Protein AF-A0A1W1D1M1-F1 (afdb_monomer_lite)

InterPro domains:
  IPR011990 Tetratricopeptide-like helical domain superfamily [G3DSA:1.25.40.10] (135-233)
  IPR011990 Tetratricopeptide-like helical domain superfamily [SSF48452] (150-215)
  IPR019734 Tetratricopeptide repeat [PS50005] (182-215)
  IPR045921 Protein of unknown function DUF6340 [PF19867] (91-195)

Foldseek 3Di:
DPPDPPPPDPPDPPVVPPQDWDKDKDKDWFDWDKDKDKDWDWDWDDDPNDTDIDIWMKIKIKIKIKMKMWIFIAGPVPRFTQDIDMDMDMDIDMFMDRPDNVVSVVPDDDRVRVRVVRVVVVVVVVCVVPPDDDDDDDDDADCFDDPLSVVLVVCVVVVNNVVSLVSLVVCCVVPPDLRSVLSSLQRVLVVCVVVVVLVVSLVSLVSSCVSPVPPVSSVVSNVVSVVSVVRVVNSVVRRVD

Sequence (241 aa):
MLKSGIANEGYISIVQNGGDSTLSGILHIGEVSKNMDKRSYECKKKVDGKKVKTTCYSYTYSKKHLLKVDYSLRSNRDNSTVFGDSITEEFSDSWYSSSSASDARASAKSDNKIINDSLKKIADKIVKAVTPHKETVTRELEEGKSDSVKLGVTYIENGRVEQALAIWDQCIANAESKEDVASAYYNIGVIKESEGKYRDAFAIYSKANVLFPTKELYIKAMTRVEKLNKRVTKVRSWKSK

Secondary structure (DSSP, 8-state):
-----TTTS-----------EEEEEEEEE---EEEEEEEEEEEEEEETTEEEEEEEEEEEEEEEEEEEEEEEEEETTT--EEEEEEEEEEEEEEEEESS-HHHHHHTSPPHHHHHHHHHHHHHHHHHHHHS--------PPP--SSHHHHHHHHHHHTT-HHHHHHHHHHHHHT-S-HHHHHHHHHHHHHHHHHTT-HHHHHHHHHHHHHH-TT-HHHHHHHHHHHHHHHHHHHHHHHTT-

Organism: NCBI:txid652676

Structure (mmCIF, N/CA/C/O backbone):
data_AF-A0A1W1D1M1-F1
#
_entry.id   AF-A0A1W1D1M1-F1
#
loop_
_atom_site.group_PDB
_atom_site.id
_atom_site.type_symbol
_atom_site.label_atom_id
_atom_site.label_alt_id
_atom_site.label_comp_id
_atom_site.label_asym_id
_atom_site.label_entity_id
_atom_site.label_seq_id
_atom_site.pdbx_PDB_ins_code
_atom_site.Cartn_x
_atom_site.Cartn_y
_atom_site.Cartn_z
_atom_site.occupancy
_atom_site.B_iso_or_equiv
_atom_site.auth_seq_id
_atom_site.auth_comp_id
_atom_site.auth_asym_id
_atom_site.auth_atom_id
_atom_site.pdbx_PDB_model_num
ATOM 1 N N . MET A 1 1 ? -5.523 -15.226 17.465 1.00 27.62 1 MET A N 1
ATOM 2 C CA . MET A 1 1 ? -6.292 -15.692 16.283 1.00 27.62 1 MET A CA 1
ATOM 3 C C . MET A 1 1 ? -7.774 -15.548 16.595 1.00 27.62 1 MET A C 1
ATOM 5 O O . MET A 1 1 ? -8.302 -16.367 17.334 1.00 27.62 1 MET A O 1
ATOM 9 N N . LEU A 1 2 ? -8.448 -14.528 16.063 1.00 23.83 2 LEU A N 1
ATOM 10 C CA . LEU A 1 2 ? -9.910 -14.446 16.128 1.00 23.83 2 LEU A CA 1
ATOM 11 C C . LEU A 1 2 ? -10.495 -15.493 15.170 1.00 23.83 2 LEU A C 1
ATOM 13 O O . LEU A 1 2 ? -10.721 -15.231 13.990 1.00 23.83 2 LEU A O 1
ATOM 17 N N . LYS A 1 3 ? -10.671 -16.719 15.670 1.00 32.19 3 LYS A N 1
ATOM 18 C CA . LYS A 1 3 ? -11.532 -17.720 15.039 1.00 32.19 3 LYS A CA 1
ATOM 19 C C . LYS A 1 3 ? -12.972 -17.284 15.295 1.00 32.19 3 LYS A C 1
ATOM 21 O O . LYS A 1 3 ? -13.528 -17.633 16.328 1.00 32.19 3 LYS A O 1
ATOM 26 N N . SER A 1 4 ? -13.570 -16.520 14.384 1.00 30.22 4 SER A N 1
ATOM 27 C CA . SER A 1 4 ? -15.026 -16.389 14.382 1.00 30.22 4 SER A CA 1
ATOM 28 C C . SER A 1 4 ? -15.618 -17.508 13.530 1.00 30.22 4 SER A C 1
ATOM 30 O O . SER A 1 4 ? -15.222 -17.746 12.384 1.00 30.22 4 SER A O 1
ATOM 32 N N . GLY A 1 5 ? -16.526 -18.262 14.144 1.00 29.67 5 GLY A N 1
ATOM 33 C CA . GLY A 1 5 ? -17.344 -19.263 13.483 1.00 29.67 5 GLY A CA 1
ATOM 34 C C . GLY A 1 5 ? -18.293 -18.582 12.505 1.00 29.67 5 GLY A C 1
ATOM 35 O O . GLY A 1 5 ? -19.421 -18.263 12.848 1.00 29.67 5 GLY A O 1
ATOM 36 N N . ILE A 1 6 ? -17.847 -18.391 11.264 1.00 37.09 6 ILE A N 1
ATOM 37 C CA . ILE A 1 6 ? -18.646 -17.760 10.197 1.00 37.09 6 ILE A CA 1
ATOM 38 C C . ILE A 1 6 ? -19.830 -18.651 9.755 1.00 37.09 6 ILE A C 1
ATOM 40 O O . ILE A 1 6 ? -20.676 -18.216 8.984 1.00 37.09 6 ILE A O 1
ATOM 44 N N . ALA A 1 7 ? -19.932 -19.889 10.245 1.00 32.56 7 ALA A N 1
ATOM 45 C CA . ALA A 1 7 ? -21.053 -20.766 9.911 1.00 32.56 7 ALA A CA 1
ATOM 46 C C . ALA A 1 7 ? -22.318 -20.525 10.759 1.00 32.56 7 ALA A C 1
ATOM 48 O O . ALA A 1 7 ? -23.401 -20.845 10.283 1.00 32.56 7 ALA A O 1
ATOM 49 N N . ASN A 1 8 ? -22.213 -19.953 11.970 1.00 34.94 8 ASN A N 1
ATOM 50 C CA . ASN A 1 8 ? -23.336 -19.940 12.925 1.00 34.94 8 ASN A CA 1
ATOM 51 C C . ASN A 1 8 ? -23.895 -18.556 13.275 1.00 34.94 8 ASN A C 1
ATOM 53 O O . ASN A 1 8 ? -24.914 -18.479 13.955 1.00 34.94 8 ASN A O 1
ATOM 57 N N . GLU A 1 9 ? -23.296 -17.468 12.796 1.00 33.09 9 GLU A N 1
ATOM 58 C CA . GLU A 1 9 ? -23.830 -16.125 13.026 1.00 33.09 9 GLU A CA 1
ATOM 59 C C . GLU A 1 9 ? -24.269 -15.518 11.695 1.00 33.09 9 GLU A C 1
ATOM 61 O O . GLU A 1 9 ? -23.452 -15.151 10.850 1.00 33.09 9 GLU A O 1
ATOM 66 N N . GLY A 1 10 ? -25.588 -15.462 11.502 1.00 33.69 10 GLY A N 1
ATOM 67 C CA . GLY A 1 10 ? -26.286 -14.952 10.322 1.00 33.69 10 GLY A CA 1
ATOM 68 C C . GLY A 1 10 ? -26.104 -13.452 10.060 1.00 33.69 10 GLY A C 1
ATOM 69 O O . GLY A 1 10 ? -27.084 -12.723 9.963 1.00 33.69 10 GLY A O 1
ATOM 70 N N . TYR A 1 11 ? -24.860 -12.996 9.895 1.00 30.86 11 TYR A N 1
ATOM 71 C CA . TYR A 1 11 ? -24.497 -11.623 9.511 1.00 30.86 11 TYR A CA 1
ATOM 72 C C . TYR A 1 11 ? -23.906 -11.511 8.106 1.00 30.86 11 TYR A C 1
ATOM 74 O O . TYR A 1 11 ? -23.416 -10.456 7.705 1.00 30.86 11 TYR A O 1
ATOM 82 N N . ILE A 1 12 ? -24.008 -12.574 7.314 1.00 30.02 12 ILE A N 1
ATOM 83 C CA . ILE A 1 12 ? -23.971 -12.446 5.865 1.00 30.02 12 ILE A CA 1
ATOM 84 C C . ILE A 1 12 ? -25.374 -12.817 5.416 1.00 30.02 12 ILE A C 1
ATOM 86 O O . ILE A 1 12 ? -25.717 -13.995 5.333 1.00 30.02 12 ILE A O 1
ATOM 90 N N . SER A 1 13 ? -26.188 -11.816 5.072 1.00 30.62 13 SER A N 1
ATOM 91 C CA . SER A 1 13 ? -27.071 -12.054 3.942 1.00 30.62 13 SER A CA 1
ATOM 92 C C . SER A 1 13 ? -26.118 -12.326 2.786 1.00 30.62 13 SER A C 1
ATOM 94 O O . SER A 1 13 ? -25.569 -11.415 2.165 1.00 30.62 13 SER A O 1
ATOM 96 N N . ILE A 1 14 ? -25.815 -13.607 2.547 1.00 37.56 14 ILE A N 1
ATOM 97 C CA . ILE A 1 14 ? -25.375 -14.001 1.222 1.00 37.56 14 I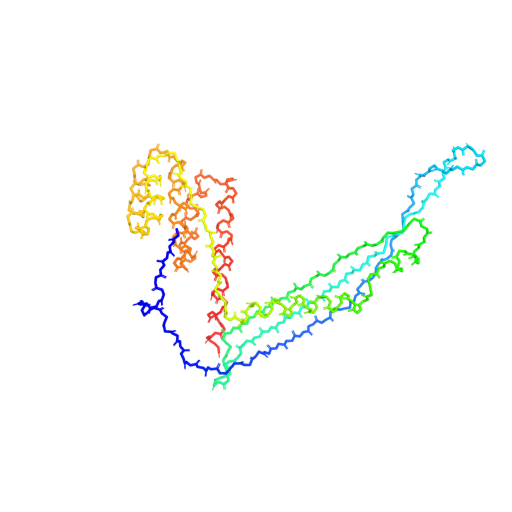LE A CA 1
ATOM 98 C C . ILE A 1 14 ? -26.594 -13.614 0.423 1.00 37.56 14 ILE A C 1
ATOM 100 O O . ILE A 1 14 ? -27.622 -14.288 0.489 1.00 37.56 14 ILE A O 1
ATOM 104 N N . VAL A 1 15 ? -26.543 -12.442 -0.200 1.00 36.06 15 VAL A N 1
ATOM 105 C CA . VAL A 1 15 ? -27.581 -12.048 -1.118 1.00 36.06 15 VAL A CA 1
ATOM 106 C C . VAL A 1 15 ? -27.428 -13.062 -2.242 1.00 36.06 15 VAL A C 1
ATOM 108 O O . VAL A 1 15 ? -26.670 -12.857 -3.180 1.00 36.06 15 VAL A O 1
ATOM 111 N N . GLN A 1 16 ? -28.151 -14.178 -2.138 1.00 36.00 16 GLN A N 1
ATOM 112 C CA . GLN A 1 16 ? -28.406 -15.125 -3.215 1.00 36.00 16 GLN A CA 1
ATOM 113 C C . GLN A 1 16 ? -29.313 -14.478 -4.276 1.00 36.00 16 GLN A C 1
ATOM 115 O O . GLN A 1 16 ? -30.048 -15.148 -4.988 1.00 36.00 16 GLN A O 1
ATOM 120 N N . ASN A 1 17 ? -29.234 -13.158 -4.453 1.00 40.78 17 ASN A N 1
ATOM 121 C CA . ASN A 1 17 ? -29.449 -12.584 -5.759 1.00 40.78 17 ASN A CA 1
ATOM 122 C C . ASN A 1 17 ? -28.179 -12.898 -6.535 1.00 40.78 17 ASN A C 1
ATOM 124 O O . ASN A 1 17 ? -27.282 -12.061 -6.609 1.00 40.78 17 ASN A O 1
ATOM 128 N N . GLY A 1 18 ? -28.104 -14.109 -7.093 1.00 42.38 18 GLY A N 1
ATOM 129 C CA . GLY A 1 18 ? -27.316 -14.346 -8.296 1.00 42.38 18 GLY A CA 1
ATOM 130 C C . GLY A 1 18 ? -27.804 -13.342 -9.336 1.00 42.38 18 GLY A C 1
ATOM 131 O O . GLY A 1 18 ? -28.810 -13.543 -10.014 1.00 42.38 18 GLY A O 1
ATOM 132 N N . GLY A 1 19 ? -27.235 -12.147 -9.288 1.00 54.19 19 GLY A N 1
ATOM 133 C CA . GLY A 1 19 ? -27.453 -11.089 -10.240 1.00 54.19 19 GLY A CA 1
ATOM 134 C C . GLY A 1 19 ? -26.310 -11.224 -11.204 1.00 54.19 19 GLY A C 1
ATOM 135 O O . GLY A 1 19 ? -25.206 -10.769 -10.897 1.00 54.19 19 GLY A O 1
ATOM 136 N N . ASP A 1 20 ? -26.567 -11.884 -12.330 1.00 66.31 20 ASP A N 1
ATOM 137 C CA . ASP A 1 20 ? -25.644 -11.859 -13.451 1.00 66.31 20 ASP A CA 1
ATOM 138 C C . ASP A 1 20 ? -25.244 -10.402 -13.662 1.00 66.31 20 ASP A C 1
ATOM 140 O O . ASP A 1 20 ? -26.090 -9.505 -13.701 1.00 66.31 20 ASP A O 1
ATOM 144 N N . SER A 1 21 ? -23.945 -10.149 -13.660 1.00 70.50 21 SER A N 1
ATOM 145 C CA . SER A 1 21 ? -23.421 -8.807 -13.819 1.00 70.50 21 SER A CA 1
ATOM 146 C C . SER A 1 21 ? -22.376 -8.835 -14.910 1.00 70.50 21 SER A C 1
ATOM 148 O O . SER A 1 21 ? -21.498 -9.698 -14.921 1.00 70.50 21 SER A O 1
ATOM 150 N N . THR A 1 22 ? -22.475 -7.891 -15.833 1.00 78.00 22 THR A N 1
ATOM 151 C CA . THR A 1 22 ? -21.560 -7.803 -16.964 1.00 78.00 22 THR A CA 1
ATOM 152 C C . THR A 1 22 ? -20.421 -6.859 -16.610 1.00 78.00 22 THR A C 1
ATOM 154 O O . THR A 1 22 ? -20.638 -5.706 -16.227 1.00 78.00 22 THR A O 1
ATOM 157 N N . LEU A 1 23 ? -19.188 -7.353 -16.727 1.00 82.56 23 LEU A N 1
ATOM 158 C CA . LEU A 1 23 ? -17.990 -6.528 -16.669 1.00 82.56 23 LEU A CA 1
ATOM 159 C C . LEU A 1 23 ? -17.811 -5.841 -18.026 1.00 82.56 23 LEU A C 1
ATOM 161 O O . LEU A 1 23 ? -17.708 -6.499 -19.058 1.00 82.56 23 LEU A O 1
ATOM 165 N N . SER A 1 24 ? -17.774 -4.516 -18.038 1.00 78.75 24 SER A N 1
ATOM 166 C CA . SER A 1 24 ? -17.577 -3.727 -19.257 1.00 78.75 24 SER A CA 1
ATOM 167 C C . SER A 1 24 ? -16.665 -2.544 -18.981 1.00 78.75 24 SER A C 1
ATOM 169 O O . SER A 1 24 ? -16.701 -1.967 -17.894 1.00 78.75 24 SER A O 1
ATOM 171 N N . GLY A 1 25 ? -15.853 -2.160 -19.960 1.00 84.44 25 GLY A N 1
ATOM 172 C CA . GLY A 1 25 ? -14.901 -1.072 -19.795 1.00 84.44 25 GLY A CA 1
ATOM 173 C C . GLY A 1 25 ? -14.260 -0.634 -21.100 1.00 84.44 25 GLY A C 1
ATOM 174 O O . GLY A 1 25 ? -14.449 -1.259 -22.143 1.00 84.44 25 GLY A O 1
ATOM 175 N N . ILE A 1 26 ? -13.500 0.451 -21.016 1.00 85.12 26 ILE A N 1
ATOM 176 C CA . ILE A 1 26 ? -12.713 1.000 -22.116 1.00 85.12 26 ILE A CA 1
ATOM 177 C C . ILE A 1 26 ? -11.240 0.841 -21.758 1.00 85.12 26 ILE A C 1
ATOM 179 O O . ILE A 1 26 ? -10.806 1.181 -20.655 1.00 85.12 26 ILE A O 1
ATOM 183 N N . LEU A 1 27 ? -10.480 0.304 -22.709 1.00 88.25 27 LEU A N 1
ATOM 184 C CA . LEU A 1 27 ? -9.051 0.074 -22.595 1.00 88.25 27 LEU A CA 1
ATOM 185 C C . LEU A 1 27 ? -8.306 1.054 -23.502 1.00 88.25 27 LEU A C 1
ATOM 187 O O . LEU A 1 27 ? -8.387 0.963 -24.725 1.00 88.25 27 LEU A O 1
ATOM 191 N N . HIS A 1 28 ? -7.555 1.968 -22.900 1.00 90.69 28 HIS A N 1
ATOM 192 C CA . HIS A 1 28 ? -6.677 2.895 -23.599 1.00 90.69 28 HIS A CA 1
ATOM 193 C C . HIS A 1 28 ? -5.247 2.355 -23.571 1.00 90.69 28 HIS A C 1
ATOM 195 O O . HIS A 1 28 ? -4.591 2.347 -22.525 1.00 90.69 28 HIS A O 1
ATOM 201 N N . ILE A 1 29 ? -4.769 1.903 -24.729 1.00 90.75 29 ILE A N 1
ATOM 202 C CA . ILE A 1 29 ? -3.398 1.423 -24.921 1.00 90.75 29 ILE A CA 1
ATOM 203 C C . ILE A 1 29 ? -2.596 2.562 -25.549 1.00 90.75 29 ILE A C 1
ATOM 205 O O . ILE A 1 29 ? -2.863 2.951 -26.684 1.00 90.75 29 ILE A O 1
ATOM 209 N N . GLY A 1 30 ? -1.657 3.132 -24.793 1.00 88.56 30 GLY A N 1
ATOM 210 C CA . GLY A 1 30 ? -0.762 4.164 -25.304 1.00 88.56 30 GLY A CA 1
ATOM 211 C C . GLY A 1 30 ? 0.303 3.592 -26.239 1.00 88.56 30 GLY A C 1
ATOM 212 O O . GLY A 1 30 ? 0.572 2.394 -26.262 1.00 88.56 30 GLY A O 1
ATOM 213 N N . GLU A 1 31 ? 0.965 4.458 -26.999 1.00 93.06 31 GLU A N 1
ATOM 214 C CA . GLU A 1 31 ? 2.126 4.039 -27.780 1.00 93.06 31 GLU A CA 1
ATOM 215 C C . GLU A 1 31 ? 3.346 3.800 -26.880 1.00 93.06 31 GLU A C 1
ATOM 217 O O . GLU A 1 31 ? 3.545 4.454 -25.850 1.00 93.06 31 GLU A O 1
ATOM 222 N N . VAL A 1 32 ? 4.208 2.863 -27.284 1.00 95.25 32 VAL A N 1
ATOM 223 C CA . VAL A 1 32 ? 5.496 2.655 -26.618 1.00 95.25 32 VAL A CA 1
ATOM 224 C C . VAL A 1 32 ? 6.460 3.745 -27.074 1.00 95.25 32 VAL A C 1
ATOM 226 O O . VAL A 1 32 ? 7.095 3.646 -28.127 1.00 95.25 32 VAL A O 1
ATOM 229 N N . SER A 1 33 ? 6.588 4.782 -26.253 1.00 95.88 33 SER A N 1
ATOM 230 C CA . SER A 1 33 ? 7.576 5.839 -26.450 1.00 95.88 33 SER A CA 1
ATOM 231 C C . SER A 1 33 ? 8.991 5.284 -26.284 1.00 95.88 33 SER A C 1
ATOM 233 O O . SER A 1 33 ? 9.263 4.461 -25.405 1.00 95.88 33 SER A O 1
ATOM 235 N N . LYS A 1 34 ? 9.900 5.722 -27.154 1.00 96.62 34 LYS A N 1
ATOM 236 C CA . LYS A 1 34 ? 11.274 5.222 -27.255 1.00 96.62 34 LYS A CA 1
ATOM 237 C C . LYS A 1 34 ? 12.216 6.410 -27.256 1.00 96.62 34 LYS A C 1
ATOM 239 O O . LYS A 1 34 ? 12.024 7.335 -28.037 1.00 96.62 34 LYS A O 1
ATOM 244 N N . ASN A 1 35 ? 13.257 6.359 -26.440 1.00 96.31 35 ASN A N 1
ATOM 245 C CA . ASN A 1 35 ? 14.270 7.403 -26.402 1.00 96.31 35 ASN A CA 1
ATOM 246 C C . ASN A 1 35 ? 15.677 6.796 -26.400 1.00 96.31 35 ASN A C 1
ATOM 248 O O . ASN A 1 35 ? 15.915 5.778 -25.752 1.00 96.31 35 ASN A O 1
ATOM 252 N N . MET A 1 36 ? 16.598 7.415 -27.136 1.00 95.50 36 MET A N 1
ATOM 253 C CA . MET A 1 36 ? 18.001 7.012 -27.229 1.00 95.50 36 MET A CA 1
ATOM 254 C C . MET A 1 36 ? 18.875 8.174 -26.765 1.00 95.50 36 MET A C 1
ATOM 256 O O . MET A 1 36 ? 18.913 9.210 -27.421 1.00 95.50 36 MET A O 1
ATOM 260 N N . ASP A 1 37 ? 19.589 7.973 -25.664 1.00 94.31 37 ASP A N 1
ATOM 261 C CA . ASP A 1 37 ? 20.557 8.918 -25.114 1.00 94.31 37 ASP A CA 1
ATOM 262 C C . ASP A 1 37 ? 21.988 8.413 -25.341 1.00 94.31 37 ASP A C 1
ATOM 264 O O . ASP A 1 37 ? 22.252 7.206 -25.317 1.00 94.31 37 ASP A O 1
ATOM 268 N N . LYS A 1 38 ? 22.923 9.342 -25.546 1.00 94.31 38 LYS A N 1
ATOM 269 C CA . LYS A 1 38 ? 24.348 9.051 -25.735 1.00 94.31 38 LYS A CA 1
ATOM 270 C C . LYS A 1 38 ? 25.164 9.955 -24.826 1.00 94.31 38 LYS A C 1
ATOM 272 O O . LYS A 1 38 ? 25.102 11.175 -24.948 1.00 94.31 38 LYS A O 1
ATOM 277 N N . ARG A 1 39 ? 26.009 9.358 -23.988 1.00 93.12 39 ARG A N 1
ATOM 278 C CA . ARG A 1 39 ? 26.922 10.095 -23.106 1.00 93.12 39 ARG A CA 1
ATOM 279 C C . ARG A 1 39 ? 28.361 9.727 -23.400 1.00 93.12 39 ARG A C 1
ATOM 281 O O . ARG A 1 39 ? 28.681 8.558 -23.590 1.00 93.12 39 ARG A O 1
ATOM 288 N N . SER A 1 40 ? 29.234 10.724 -23.443 1.00 92.69 40 SER A N 1
ATOM 289 C CA . SER A 1 40 ? 30.680 10.520 -23.507 1.00 92.69 40 SER A CA 1
ATOM 290 C C . SER A 1 40 ? 31.291 10.579 -22.112 1.00 92.69 40 SER A C 1
ATOM 292 O O . SER A 1 40 ? 30.870 11.389 -21.289 1.00 92.69 40 SER A O 1
ATOM 294 N N . TYR A 1 41 ? 32.310 9.765 -21.863 1.00 90.62 41 TYR A N 1
ATOM 295 C CA . TYR A 1 41 ? 33.086 9.790 -20.624 1.00 90.62 41 TYR A CA 1
ATOM 296 C C . TYR A 1 41 ? 34.548 9.420 -20.892 1.00 90.62 41 TYR A C 1
ATOM 298 O O . TYR A 1 41 ? 34.861 8.743 -21.873 1.00 90.62 41 TYR A O 1
ATOM 306 N N . GLU A 1 42 ? 35.458 9.860 -20.024 1.00 92.25 42 GLU A N 1
ATOM 307 C CA . GLU A 1 42 ? 36.871 9.492 -20.122 1.00 92.25 42 GLU A CA 1
ATOM 308 C C . GLU A 1 42 ? 37.086 8.070 -19.579 1.00 92.25 42 GLU A C 1
ATOM 310 O O . GLU A 1 42 ? 36.672 7.733 -18.469 1.00 92.25 42 GLU A O 1
ATOM 315 N N . CYS A 1 43 ? 37.745 7.222 -20.362 1.00 88.88 43 CYS A N 1
ATOM 316 C CA . CYS A 1 43 ? 38.085 5.851 -20.001 1.00 88.88 43 CYS A CA 1
ATOM 317 C C . CYS A 1 43 ? 39.553 5.562 -20.332 1.00 88.88 43 CYS A C 1
ATOM 319 O O . CYS A 1 43 ? 40.189 6.284 -21.097 1.00 88.88 43 CYS A O 1
ATOM 321 N N . LYS A 1 44 ? 40.123 4.494 -19.765 1.00 91.00 44 LYS A N 1
ATOM 322 C CA . LYS A 1 44 ? 41.488 4.053 -20.089 1.00 91.00 44 LYS A CA 1
ATOM 323 C C . LYS A 1 44 ? 41.425 2.774 -20.912 1.00 91.00 44 LYS A C 1
ATOM 325 O O . LYS A 1 44 ? 40.947 1.759 -20.409 1.00 91.00 44 LYS A O 1
ATOM 330 N N . LYS A 1 45 ? 41.928 2.805 -22.146 1.00 86.38 45 LYS A N 1
ATOM 331 C CA . LYS A 1 45 ? 42.067 1.619 -23.005 1.00 86.38 45 LYS A CA 1
ATOM 332 C C . LYS A 1 45 ? 43.538 1.218 -23.105 1.00 86.38 45 LYS A C 1
ATOM 334 O O . LYS A 1 45 ? 44.425 2.062 -22.995 1.00 86.38 45 LYS A O 1
ATOM 339 N N . LYS A 1 46 ? 43.806 -0.080 -23.254 1.00 86.12 46 LYS A N 1
ATOM 340 C CA . LYS A 1 46 ? 45.159 -0.576 -23.528 1.00 86.12 46 LYS A CA 1
ATOM 341 C C . LYS A 1 46 ? 45.402 -0.506 -25.032 1.00 86.12 46 LYS A C 1
ATOM 343 O O . LYS A 1 46 ? 44.651 -1.118 -25.783 1.00 86.12 46 LYS A O 1
ATOM 348 N N . VAL A 1 47 ? 46.439 0.215 -25.433 1.00 82.12 47 VAL A N 1
ATOM 349 C CA . VAL A 1 47 ? 46.965 0.245 -26.803 1.00 82.12 47 VAL A CA 1
ATOM 350 C C . VAL A 1 47 ? 48.455 -0.060 -26.673 1.00 82.12 47 VAL A C 1
ATOM 352 O O . VAL A 1 47 ? 49.137 0.596 -25.886 1.00 82.12 47 VAL A O 1
ATOM 355 N N . ASP A 1 48 ? 48.926 -1.127 -27.320 1.00 79.62 48 ASP A N 1
ATOM 356 C CA . ASP A 1 48 ? 50.327 -1.585 -27.285 1.00 79.62 48 ASP A CA 1
ATOM 357 C C . ASP A 1 48 ? 50.924 -1.693 -25.867 1.00 79.62 48 ASP A C 1
ATOM 359 O O . ASP A 1 48 ? 52.007 -1.198 -25.559 1.00 79.62 48 ASP A O 1
ATOM 363 N N . GLY A 1 49 ? 50.165 -2.291 -24.942 1.00 79.88 49 GLY A N 1
ATOM 364 C CA . GLY A 1 49 ? 50.586 -2.502 -23.549 1.00 79.88 49 GLY A CA 1
ATOM 365 C C . GLY A 1 49 ? 50.534 -1.260 -22.645 1.00 79.88 49 GLY A C 1
ATOM 366 O O . GLY A 1 49 ? 50.587 -1.403 -21.421 1.00 79.88 49 GLY A O 1
ATOM 367 N N . LYS A 1 50 ? 50.340 -0.055 -23.198 1.00 83.69 50 LYS A N 1
ATOM 368 C CA . LYS A 1 50 ? 50.222 1.203 -22.441 1.00 83.69 50 LYS A CA 1
ATOM 369 C C . LYS A 1 50 ? 48.754 1.590 -22.234 1.00 83.69 50 LYS A C 1
ATOM 371 O O . LYS A 1 50 ? 47.907 1.411 -23.107 1.00 83.69 50 LYS A O 1
ATOM 376 N N . LYS A 1 51 ? 48.426 2.114 -21.045 1.00 85.75 51 LYS A N 1
ATOM 377 C CA . LYS A 1 51 ? 47.080 2.628 -20.730 1.00 85.75 51 LYS A CA 1
ATOM 378 C C . LYS A 1 51 ? 46.946 4.053 -21.266 1.00 85.75 51 LYS A C 1
ATOM 380 O O . LYS A 1 51 ? 47.539 4.970 -20.705 1.00 85.75 51 LYS A O 1
ATOM 385 N N . VAL A 1 52 ? 46.135 4.232 -22.299 1.00 90.50 52 VAL A N 1
ATOM 386 C CA . VAL A 1 52 ? 45.859 5.529 -22.926 1.00 90.50 52 VAL A CA 1
ATOM 387 C C . VAL A 1 52 ? 44.478 6.014 -22.487 1.00 90.50 52 VAL A C 1
ATOM 389 O O . VAL A 1 52 ? 43.525 5.231 -22.447 1.00 90.50 52 VAL A O 1
ATOM 392 N N . LYS A 1 53 ? 44.370 7.295 -22.112 1.00 91.12 53 LYS A N 1
ATOM 393 C CA . LYS A 1 53 ? 43.077 7.947 -21.863 1.00 91.12 53 LYS A CA 1
ATOM 394 C C . LYS A 1 53 ? 42.363 8.157 -23.197 1.00 91.12 53 LYS A C 1
ATOM 396 O O . LYS A 1 53 ? 42.950 8.659 -24.149 1.00 91.12 53 LYS A O 1
ATOM 401 N N . THR A 1 54 ? 41.105 7.761 -23.275 1.00 90.25 54 THR A N 1
ATOM 402 C CA . THR A 1 54 ? 40.303 7.792 -24.497 1.00 90.25 54 THR A CA 1
ATOM 403 C C . THR A 1 54 ? 38.868 8.156 -24.149 1.00 90.25 54 THR A C 1
ATOM 405 O O . THR A 1 54 ? 38.384 7.839 -23.064 1.00 90.25 54 THR A O 1
ATOM 408 N N . THR A 1 55 ? 38.164 8.792 -25.079 1.00 91.12 55 THR A N 1
ATOM 409 C CA . THR A 1 55 ? 36.726 9.026 -24.952 1.00 91.12 55 THR A CA 1
ATOM 410 C C . THR A 1 55 ? 35.966 7.735 -25.238 1.00 91.12 55 THR A C 1
ATOM 412 O O . THR A 1 55 ? 36.018 7.192 -26.343 1.00 91.12 55 THR A O 1
ATOM 415 N N . CYS A 1 56 ? 35.256 7.235 -24.235 1.00 90.94 56 CYS A N 1
ATOM 416 C CA . CYS A 1 56 ? 34.272 6.174 -24.379 1.00 90.94 56 CYS A CA 1
ATOM 417 C C . CYS A 1 56 ? 32.867 6.769 -24.497 1.00 90.94 56 CYS A C 1
ATOM 419 O O . CYS A 1 56 ? 32.619 7.907 -24.095 1.00 90.94 56 CYS A O 1
ATOM 421 N N . TYR A 1 57 ? 31.942 5.972 -25.025 1.00 91.50 57 TYR A N 1
ATOM 422 C CA . TYR A 1 57 ? 30.532 6.323 -25.109 1.00 91.50 57 TYR A CA 1
ATOM 423 C C . TYR A 1 57 ? 29.691 5.293 -24.364 1.00 91.50 57 TYR A C 1
ATOM 425 O O . TYR A 1 57 ? 30.015 4.107 -24.364 1.00 91.50 57 TYR A O 1
ATOM 433 N N . SER A 1 58 ? 28.605 5.747 -23.752 1.00 92.88 58 SER A N 1
ATOM 434 C CA . SER A 1 58 ? 27.514 4.899 -23.293 1.00 92.88 58 SER A CA 1
ATOM 435 C C . SER A 1 58 ? 26.236 5.296 -24.019 1.00 92.88 58 SER A C 1
ATOM 437 O O . SER A 1 58 ? 25.923 6.477 -24.184 1.00 92.88 58 SER A O 1
ATOM 439 N N . TYR A 1 59 ? 25.516 4.286 -24.480 1.00 95.50 59 TYR A N 1
ATOM 440 C CA . TYR A 1 59 ? 24.250 4.414 -25.177 1.00 95.50 59 TYR A CA 1
ATOM 441 C C . TYR A 1 59 ? 23.164 3.876 -24.260 1.00 95.50 59 TYR A C 1
ATOM 443 O O . TYR A 1 59 ? 23.235 2.721 -23.837 1.00 95.50 59 TYR A O 1
ATOM 451 N N . THR A 1 60 ? 22.185 4.716 -23.945 1.00 95.81 60 THR A N 1
ATOM 452 C CA . THR A 1 60 ? 21.034 4.342 -23.123 1.00 95.81 60 THR A CA 1
ATOM 453 C C . THR A 1 60 ? 19.797 4.372 -23.992 1.00 95.81 60 THR A C 1
ATOM 455 O O . THR A 1 60 ? 19.387 5.425 -24.475 1.00 95.81 60 THR A O 1
ATOM 458 N N . TYR A 1 61 ? 19.177 3.218 -24.172 1.00 96.88 61 TYR A N 1
ATOM 459 C CA . TYR A 1 61 ? 17.881 3.121 -24.810 1.00 96.88 61 TYR A CA 1
ATOM 460 C C . TYR A 1 61 ? 16.814 2.961 -23.740 1.00 96.88 61 TYR A C 1
ATOM 462 O O . TYR A 1 61 ? 16.926 2.090 -22.889 1.00 96.88 61 TYR A O 1
ATOM 470 N N . SER A 1 62 ? 15.778 3.786 -23.770 1.00 96.31 62 SER A N 1
ATOM 471 C CA . SER A 1 62 ? 14.693 3.748 -22.793 1.00 96.31 62 SER A CA 1
ATOM 472 C C . SER A 1 62 ? 13.356 3.621 -23.499 1.00 96.31 62 SER A C 1
ATOM 474 O O . SER A 1 62 ? 13.159 4.160 -24.593 1.00 96.31 62 SER A O 1
ATOM 476 N N . LYS A 1 63 ? 12.439 2.889 -22.871 1.00 97.75 63 LYS A N 1
ATOM 477 C CA . LYS A 1 63 ? 11.057 2.779 -23.328 1.00 97.75 63 LYS A CA 1
ATOM 478 C C . LYS A 1 63 ? 10.115 3.123 -22.197 1.00 97.75 63 LYS A C 1
ATOM 480 O O . LYS A 1 63 ? 10.325 2.665 -21.073 1.00 97.75 63 LYS A O 1
ATOM 485 N N . LYS A 1 64 ? 9.065 3.877 -22.516 1.00 96.88 64 LYS A N 1
ATOM 486 C CA . LYS A 1 64 ? 7.942 4.112 -21.608 1.00 96.88 64 LYS A CA 1
ATOM 487 C C . LYS A 1 64 ? 6.631 3.799 -22.299 1.00 96.88 64 LYS A C 1
ATOM 489 O O . LYS A 1 64 ? 6.470 4.098 -23.480 1.00 96.88 64 LYS A O 1
ATOM 494 N N . HIS A 1 65 ? 5.707 3.217 -21.556 1.00 95.75 65 HIS A N 1
ATOM 495 C CA . HIS A 1 65 ? 4.382 2.869 -22.040 1.00 95.75 65 HIS A CA 1
ATOM 496 C C . HIS A 1 65 ? 3.363 3.082 -20.924 1.00 95.75 65 HIS A C 1
ATOM 498 O O . HIS A 1 65 ? 3.636 2.770 -19.764 1.00 95.75 65 HIS A O 1
ATOM 504 N N . LEU A 1 66 ? 2.203 3.615 -21.294 1.00 94.44 66 LEU A N 1
ATOM 505 C CA . LEU A 1 66 ? 1.100 3.909 -20.394 1.00 94.44 66 LEU A CA 1
ATOM 506 C C . LEU A 1 66 ? -0.130 3.156 -20.882 1.00 94.44 66 LEU A C 1
ATOM 508 O O . LEU A 1 66 ? -0.513 3.271 -22.047 1.00 94.44 66 LEU A O 1
ATOM 512 N N . LEU A 1 67 ? -0.763 2.426 -19.976 1.00 92.56 67 LEU A N 1
ATOM 513 C CA . LEU A 1 67 ? -2.031 1.771 -20.231 1.00 92.56 67 LEU A CA 1
ATOM 514 C C . LEU A 1 67 ? -3.031 2.222 -19.172 1.00 92.56 67 LEU A C 1
ATOM 516 O O . LEU A 1 67 ? -2.743 2.155 -17.978 1.00 92.56 67 LEU A O 1
ATOM 520 N N . LYS A 1 68 ? -4.217 2.646 -19.605 1.00 93.06 68 LYS A N 1
ATOM 521 C CA . LYS A 1 68 ? -5.318 2.999 -18.709 1.00 93.06 68 LYS A CA 1
ATOM 522 C C . LYS A 1 68 ? -6.545 2.161 -19.030 1.00 93.06 68 LYS A C 1
ATOM 524 O O . LYS A 1 68 ? -6.921 2.034 -20.191 1.00 93.06 68 LYS A O 1
ATOM 529 N N . VAL A 1 69 ? -7.187 1.617 -18.006 1.00 90.12 69 VAL A N 1
ATOM 530 C CA . VAL A 1 69 ? -8.479 0.944 -18.132 1.00 90.12 69 VAL A CA 1
ATOM 531 C C . VAL A 1 69 ? -9.484 1.591 -17.196 1.00 90.12 69 VAL A C 1
ATOM 533 O O . VAL A 1 69 ? -9.204 1.798 -16.017 1.00 90.12 69 VAL A O 1
ATOM 536 N N . ASP A 1 70 ? -10.663 1.883 -17.723 1.00 85.06 70 ASP A N 1
ATOM 537 C CA . ASP A 1 70 ? -11.830 2.295 -16.953 1.00 85.06 70 ASP A CA 1
ATOM 538 C C . ASP A 1 70 ? -12.876 1.187 -17.100 1.00 85.06 70 ASP A C 1
ATOM 540 O O . ASP A 1 70 ? -13.291 0.883 -18.219 1.00 85.06 70 ASP A O 1
ATOM 544 N N . TYR A 1 71 ? -13.280 0.543 -16.003 1.00 85.56 71 TYR A N 1
ATOM 545 C CA . TYR A 1 71 ? -14.199 -0.598 -16.046 1.00 85.56 71 TYR A CA 1
ATOM 546 C C . TYR A 1 71 ? -15.283 -0.512 -14.975 1.00 85.56 71 TYR A C 1
ATOM 548 O O . TYR A 1 71 ? -15.122 0.116 -13.928 1.00 85.56 71 TYR A O 1
ATOM 556 N N . SER A 1 72 ? -16.406 -1.167 -15.248 1.00 81.12 72 SER A N 1
ATOM 557 C CA . SER A 1 72 ? -17.567 -1.226 -14.371 1.00 81.12 72 SER A CA 1
ATOM 558 C C . SER A 1 72 ? -18.230 -2.595 -14.423 1.00 81.12 72 SER A C 1
ATOM 560 O O . SER A 1 72 ? -18.253 -3.246 -15.466 1.00 81.12 72 SER A O 1
ATOM 562 N N . LEU A 1 73 ? -18.771 -3.012 -13.285 1.00 81.38 73 LEU A N 1
ATOM 563 C CA . LEU A 1 73 ? -19.649 -4.156 -13.141 1.00 81.38 73 LEU A CA 1
ATOM 564 C C . LEU A 1 73 ? -21.085 -3.632 -13.114 1.00 81.38 73 LEU A C 1
ATOM 566 O O . LEU A 1 73 ? -21.461 -2.905 -12.188 1.00 81.38 73 LEU A O 1
ATOM 570 N N . ARG A 1 74 ? -21.868 -3.976 -14.134 1.00 78.81 74 ARG A N 1
ATOM 571 C CA . ARG A 1 74 ? -23.272 -3.570 -14.241 1.00 78.81 74 ARG A CA 1
ATOM 572 C C . ARG A 1 74 ? -24.181 -4.745 -13.956 1.00 78.81 74 ARG A C 1
ATOM 574 O O . ARG A 1 74 ? -23.959 -5.826 -14.491 1.00 78.81 74 ARG A O 1
ATOM 581 N N . SER A 1 75 ? -25.189 -4.525 -13.125 1.00 79.69 75 SER A N 1
ATOM 582 C CA . SER A 1 75 ? -26.220 -5.520 -12.848 1.00 79.69 75 SER A CA 1
ATOM 583 C C . SER A 1 75 ? -27.041 -5.761 -14.114 1.00 79.69 75 SER A C 1
ATOM 585 O O . SER A 1 75 ? -27.541 -4.816 -14.717 1.00 79.69 75 SER A O 1
ATOM 587 N N . ASN A 1 76 ? -27.225 -7.016 -14.521 1.00 79.31 76 ASN A N 1
ATOM 588 C CA . ASN A 1 76 ? -28.027 -7.328 -15.709 1.00 79.31 76 ASN A CA 1
ATOM 589 C C . ASN A 1 76 ? -29.536 -7.157 -15.466 1.00 79.31 76 ASN A C 1
ATOM 591 O O . ASN A 1 76 ? -30.314 -7.227 -16.412 1.00 79.31 76 ASN A O 1
ATOM 595 N N . ARG A 1 77 ? -29.965 -6.945 -14.213 1.00 79.69 77 ARG A N 1
ATOM 596 C CA . ARG A 1 77 ? -31.387 -6.794 -13.858 1.00 79.69 77 ARG A CA 1
ATOM 597 C C . ARG A 1 77 ? -31.916 -5.393 -14.156 1.00 79.69 77 ARG A C 1
ATOM 599 O O . ARG A 1 77 ? -33.035 -5.245 -14.625 1.00 79.69 77 ARG A O 1
ATOM 606 N N . ASP A 1 78 ? -31.116 -4.381 -13.850 1.00 81.25 78 ASP A N 1
ATOM 607 C CA . ASP A 1 78 ? -31.495 -2.963 -13.864 1.00 81.25 78 ASP A CA 1
ATOM 608 C C . ASP A 1 78 ? -30.443 -2.075 -14.551 1.00 81.25 78 ASP A C 1
ATOM 610 O O . ASP A 1 78 ? -30.605 -0.859 -14.611 1.00 81.25 78 ASP A O 1
ATOM 614 N N . ASN A 1 79 ? -29.363 -2.668 -15.077 1.00 76.38 79 ASN A N 1
ATOM 615 C CA . ASN A 1 79 ? -28.224 -1.985 -15.698 1.00 76.38 79 ASN A CA 1
ATOM 616 C C . ASN A 1 79 ? -27.516 -0.977 -14.767 1.00 76.38 79 ASN A C 1
ATOM 618 O O . ASN A 1 79 ? -26.717 -0.157 -15.231 1.00 76.38 79 ASN A O 1
ATOM 622 N N . SER A 1 80 ? -27.778 -1.042 -13.456 1.00 75.50 80 SER A N 1
ATOM 623 C CA . SER A 1 80 ? -27.155 -0.159 -12.472 1.00 75.50 80 SER A CA 1
ATOM 624 C C . SER A 1 80 ? -25.695 -0.550 -12.254 1.00 75.50 80 SER A C 1
ATOM 626 O O . SER A 1 80 ? -25.310 -1.722 -12.357 1.00 75.50 80 SER A O 1
ATOM 628 N N . THR A 1 81 ? -24.838 0.437 -11.977 1.00 73.25 81 THR A N 1
ATOM 629 C CA . THR A 1 81 ? -23.426 0.140 -11.723 1.00 73.25 81 THR A CA 1
ATOM 630 C C . THR A 1 81 ? -23.232 -0.308 -10.280 1.00 73.25 81 THR A C 1
ATOM 632 O O . THR A 1 81 ? -23.367 0.462 -9.332 1.00 73.25 81 THR A O 1
ATOM 635 N N . VAL A 1 82 ? -22.848 -1.570 -10.117 1.00 73.62 82 VAL A N 1
ATOM 636 C CA . VAL A 1 82 ? -22.578 -2.184 -8.812 1.00 73.62 82 VAL A CA 1
ATOM 637 C C . VAL A 1 82 ? -21.189 -1.797 -8.312 1.00 73.62 82 VAL A C 1
ATOM 639 O O . VAL A 1 82 ? -20.987 -1.564 -7.118 1.00 73.62 82 VAL A O 1
ATOM 642 N N . PHE A 1 83 ? -20.230 -1.734 -9.234 1.00 74.62 83 PHE A N 1
ATOM 643 C CA . PHE A 1 83 ? -18.831 -1.433 -8.965 1.00 74.62 83 PHE A CA 1
ATOM 644 C C . PHE A 1 83 ? -18.205 -0.765 -10.186 1.00 74.62 83 PHE A C 1
ATOM 646 O O . PHE A 1 83 ? -18.543 -1.100 -11.316 1.00 74.62 83 PHE A O 1
ATOM 653 N N . GLY A 1 84 ? -17.266 0.149 -9.976 1.00 77.94 84 GLY A N 1
ATOM 654 C CA . GLY A 1 84 ? -16.486 0.726 -11.060 1.00 77.94 84 GLY A CA 1
ATOM 655 C C . GLY A 1 84 ? -15.142 1.221 -10.562 1.00 77.94 84 GLY A C 1
ATOM 656 O O . GLY A 1 84 ? -15.050 1.826 -9.487 1.00 77.94 84 GLY A O 1
ATOM 657 N N . ASP A 1 85 ? -14.097 0.973 -11.343 1.0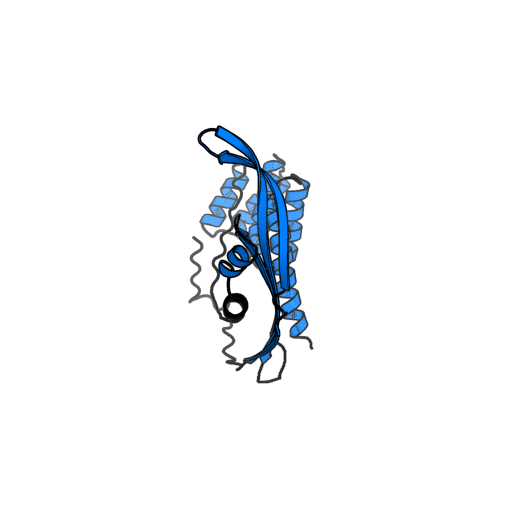0 81.12 85 ASP A N 1
ATOM 658 C CA . ASP A 1 85 ? -12.757 1.435 -11.024 1.00 81.12 85 ASP A CA 1
ATOM 659 C C . ASP A 1 85 ? -11.951 1.836 -12.261 1.00 81.12 85 ASP A C 1
ATOM 661 O O . ASP A 1 85 ? -12.345 1.592 -13.400 1.00 81.12 85 ASP A O 1
ATOM 665 N N . SER A 1 86 ? -10.829 2.506 -12.011 1.00 85.44 86 SER A N 1
ATOM 666 C CA . SER A 1 86 ? -9.887 2.941 -13.035 1.00 85.44 86 SER A CA 1
ATOM 667 C C . SER A 1 86 ? -8.491 2.504 -12.619 1.00 85.44 86 SER A C 1
ATOM 669 O O . SER A 1 86 ? -8.067 2.782 -11.494 1.00 85.44 86 SER A O 1
ATOM 671 N N . ILE A 1 87 ? -7.791 1.794 -13.500 1.00 88.00 87 ILE A N 1
ATOM 672 C CA . ILE A 1 87 ? -6.431 1.312 -13.260 1.00 88.00 87 ILE A CA 1
ATOM 673 C C . ILE A 1 87 ? -5.524 1.922 -14.319 1.00 88.00 87 ILE A C 1
ATOM 675 O O . ILE A 1 87 ? -5.805 1.848 -15.514 1.00 88.00 87 ILE A O 1
ATOM 679 N N . THR A 1 88 ? -4.406 2.473 -13.862 1.00 91.69 88 THR A N 1
ATOM 680 C CA . THR A 1 88 ? -3.325 2.952 -14.718 1.00 91.69 88 THR A CA 1
ATOM 681 C C . THR A 1 88 ? -2.091 2.097 -14.462 1.00 91.69 88 THR A C 1
ATOM 683 O O . THR A 1 88 ? -1.637 2.005 -13.322 1.00 91.69 88 THR A O 1
ATOM 686 N N . GLU A 1 89 ? -1.550 1.484 -15.514 1.00 94.06 89 GLU A N 1
ATOM 687 C CA . GLU A 1 89 ? -0.258 0.803 -15.493 1.00 94.06 89 GLU A CA 1
ATOM 688 C C . GLU A 1 89 ? 0.774 1.578 -16.295 1.00 94.06 89 GLU A C 1
ATOM 690 O O . GLU A 1 89 ? 0.581 1.882 -17.473 1.00 94.06 89 GLU A O 1
ATOM 695 N N . GLU A 1 90 ? 1.918 1.804 -15.662 1.00 95.25 90 GLU A N 1
ATOM 696 C CA . GLU A 1 90 ? 3.070 2.436 -16.280 1.00 95.25 90 GLU A CA 1
ATOM 697 C C . GLU A 1 90 ? 4.212 1.433 -16.396 1.00 95.25 90 GLU A C 1
ATOM 699 O O . GLU A 1 90 ? 4.571 0.729 -15.448 1.00 95.25 90 GLU A O 1
ATOM 704 N N . PHE A 1 91 ? 4.801 1.378 -17.583 1.00 95.38 91 PHE A N 1
ATOM 705 C CA . PHE A 1 91 ? 6.062 0.707 -17.832 1.00 95.38 91 PHE A CA 1
ATOM 706 C C . PHE A 1 91 ? 7.126 1.758 -18.129 1.00 95.38 91 PHE A C 1
ATOM 708 O O . PHE A 1 91 ? 6.917 2.642 -18.958 1.00 95.38 91 PHE A O 1
ATOM 715 N N . SER A 1 92 ? 8.284 1.625 -17.489 1.00 96.50 92 SER A N 1
ATOM 716 C CA . SER A 1 92 ? 9.480 2.405 -17.785 1.00 96.50 92 SER A CA 1
ATOM 717 C C . SER A 1 92 ? 10.698 1.534 -17.518 1.00 96.50 92 SER A C 1
ATOM 719 O O . SER A 1 92 ? 10.849 1.017 -16.414 1.00 96.50 92 SER A O 1
ATOM 721 N N . ASP A 1 93 ? 11.557 1.369 -18.517 1.00 97.31 93 ASP A N 1
ATOM 722 C CA . ASP A 1 93 ? 12.774 0.557 -18.409 1.00 97.31 93 ASP A CA 1
ATOM 723 C C . ASP A 1 93 ? 13.874 1.140 -19.310 1.00 97.31 93 ASP A C 1
ATOM 725 O O . ASP A 1 93 ? 13.601 1.956 -20.203 1.00 97.31 93 ASP A O 1
ATOM 729 N N . SER A 1 94 ? 15.130 0.782 -19.043 1.00 95.94 94 SER A N 1
ATOM 730 C CA . SER A 1 94 ? 16.298 1.290 -19.769 1.00 95.94 94 SER A CA 1
ATOM 731 C C . SER A 1 94 ? 17.373 0.223 -19.953 1.00 95.94 94 SER A C 1
ATOM 733 O O . SER A 1 94 ? 17.688 -0.538 -19.045 1.00 95.94 94 SER A O 1
ATOM 735 N N . TRP A 1 95 ? 17.968 0.206 -21.142 1.00 96.19 95 TRP A N 1
ATOM 736 C CA . TRP A 1 95 ? 18.993 -0.737 -21.574 1.00 96.19 95 TRP A CA 1
ATOM 737 C C . TRP A 1 95 ? 20.246 0.011 -22.001 1.00 96.19 95 TRP A C 1
ATOM 739 O O . TRP A 1 95 ? 20.167 1.080 -22.609 1.00 96.19 95 TRP A O 1
ATOM 749 N N . TYR A 1 96 ? 21.405 -0.568 -21.700 1.00 93.31 96 TYR A N 1
ATOM 750 C CA . TYR A 1 96 ? 22.693 0.102 -21.827 1.00 93.31 96 TYR A CA 1
ATOM 751 C C . TYR A 1 96 ? 23.643 -0.684 -22.724 1.00 93.31 96 TYR A C 1
ATOM 753 O O . TYR A 1 96 ? 23.698 -1.910 -22.659 1.00 93.31 96 TYR A O 1
ATOM 761 N N . SER A 1 97 ? 24.436 0.029 -23.520 1.00 94.44 97 SER A N 1
ATOM 762 C CA . SER A 1 97 ? 25.582 -0.537 -24.233 1.00 94.44 97 SER A CA 1
ATOM 763 C C . SER A 1 97 ? 26.731 0.462 -24.287 1.00 94.44 97 SER A C 1
ATOM 765 O O . SER A 1 97 ? 26.519 1.663 -24.445 1.00 94.44 97 SER A O 1
ATOM 767 N N . SER A 1 98 ? 27.961 -0.032 -24.168 1.00 90.25 98 SER A N 1
ATOM 768 C CA . SER A 1 98 ? 29.187 0.742 -24.398 1.00 90.25 98 SER A CA 1
ATOM 769 C C . SER A 1 98 ? 29.678 0.669 -25.850 1.00 90.25 98 SER A C 1
ATOM 771 O O . SER A 1 98 ? 30.588 1.407 -26.229 1.00 90.25 98 SER A O 1
ATOM 773 N N . SER A 1 99 ? 29.074 -0.202 -26.665 1.00 89.88 99 SER A N 1
ATOM 774 C CA . SER A 1 99 ? 29.480 -0.463 -28.049 1.00 89.88 99 SER A CA 1
ATOM 775 C C . SER A 1 99 ? 28.704 0.408 -29.035 1.00 89.88 99 SER A C 1
ATOM 777 O O . SER A 1 99 ? 29.304 1.187 -29.777 1.00 89.88 99 SER A O 1
ATOM 779 N N . SER A 1 100 ? 27.369 0.329 -29.028 1.00 92.38 100 SER A N 1
ATOM 780 C CA . SER A 1 100 ? 26.535 1.082 -29.966 1.00 92.38 100 SER A CA 1
ATOM 781 C C . SER A 1 100 ? 25.094 1.286 -29.488 1.00 92.38 100 SER A C 1
ATOM 783 O O . SER A 1 100 ? 24.572 0.566 -28.634 1.00 92.38 100 SER A O 1
ATOM 785 N N . ALA A 1 101 ? 24.417 2.250 -30.117 1.00 92.12 101 ALA A N 1
ATOM 786 C CA . ALA A 1 101 ? 22.980 2.462 -29.972 1.00 92.12 101 ALA A CA 1
ATOM 787 C C . ALA A 1 101 ? 22.158 1.242 -30.434 1.00 92.12 101 ALA A C 1
ATOM 789 O O . ALA A 1 101 ? 21.103 0.958 -29.870 1.00 92.12 101 ALA A O 1
ATOM 790 N N . SER A 1 102 ? 22.627 0.514 -31.450 1.00 93.19 102 SER A N 1
ATOM 791 C CA . SER A 1 102 ? 21.945 -0.679 -31.963 1.00 93.19 102 SER A CA 1
ATOM 792 C C . SER A 1 102 ? 21.993 -1.833 -30.966 1.00 93.19 102 SER A C 1
ATOM 794 O O . SER A 1 102 ? 20.966 -2.466 -30.749 1.00 93.19 102 SER A O 1
ATOM 796 N N . ASP A 1 103 ? 23.120 -2.037 -30.280 1.00 93.38 103 ASP A N 1
ATOM 797 C CA . ASP A 1 103 ? 23.250 -3.089 -29.261 1.00 93.38 103 ASP A CA 1
ATOM 798 C C . ASP A 1 103 ? 22.351 -2.811 -28.046 1.00 93.38 103 ASP A C 1
ATOM 800 O O . ASP A 1 103 ? 21.693 -3.714 -27.522 1.00 93.38 103 ASP A O 1
ATOM 804 N N . ALA A 1 104 ? 22.259 -1.539 -27.632 1.00 92.56 104 ALA A N 1
ATOM 805 C CA . ALA A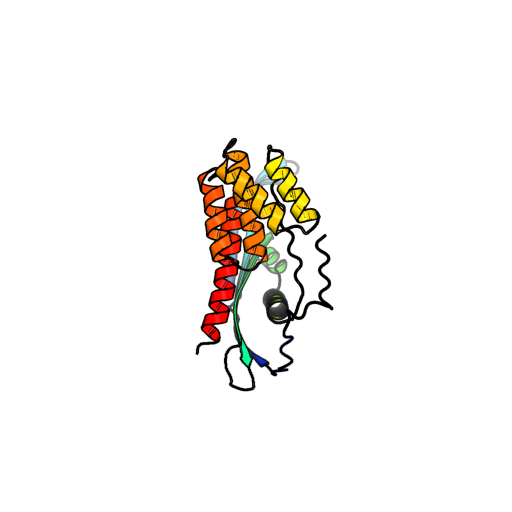 1 104 ? 21.340 -1.120 -26.572 1.00 92.56 104 ALA A CA 1
ATOM 806 C C . ALA A 1 104 ? 19.868 -1.358 -26.964 1.00 92.56 104 ALA A C 1
ATOM 808 O O . ALA A 1 104 ? 19.071 -1.794 -26.135 1.00 92.56 104 ALA A O 1
ATOM 809 N N . ARG A 1 105 ? 19.503 -1.123 -28.235 1.00 93.56 105 ARG A N 1
ATOM 810 C CA . ARG A 1 105 ? 18.159 -1.432 -28.760 1.00 93.56 105 ARG A CA 1
ATOM 811 C C . ARG A 1 105 ? 17.897 -2.930 -28.853 1.00 93.56 105 ARG A C 1
ATOM 813 O O . ARG A 1 105 ? 16.802 -3.355 -28.503 1.00 93.56 105 ARG A O 1
ATOM 820 N N . ALA A 1 106 ? 18.871 -3.712 -29.312 1.00 93.25 106 ALA A N 1
ATOM 821 C CA . ALA A 1 106 ? 18.745 -5.160 -29.471 1.00 93.25 106 ALA A CA 1
ATOM 822 C C . ALA A 1 106 ? 18.546 -5.872 -28.125 1.00 93.25 106 ALA A C 1
ATOM 824 O O . ALA A 1 106 ? 17.831 -6.866 -28.047 1.00 93.25 106 ALA A O 1
ATOM 825 N N . SER A 1 107 ? 19.121 -5.318 -27.056 1.00 92.31 107 SER A N 1
ATOM 826 C CA . SER A 1 107 ? 18.938 -5.812 -25.686 1.00 92.31 107 SER A CA 1
ATOM 827 C C . SER A 1 107 ? 17.555 -5.490 -25.100 1.00 92.31 107 SER A C 1
ATOM 829 O O . SER A 1 107 ? 17.185 -6.028 -24.054 1.00 92.31 107 SER A O 1
ATOM 831 N N . ALA A 1 108 ? 16.788 -4.597 -25.733 1.00 94.56 108 ALA A N 1
ATOM 832 C CA . ALA A 1 108 ? 15.521 -4.131 -25.197 1.00 94.56 108 ALA A CA 1
ATOM 833 C C . ALA A 1 108 ? 14.361 -5.086 -25.462 1.00 94.56 108 ALA A C 1
ATOM 835 O O . ALA A 1 108 ? 14.254 -5.711 -26.516 1.00 94.56 108 ALA A O 1
ATOM 836 N N . LYS A 1 109 ? 13.416 -5.129 -24.516 1.00 95.25 109 LYS A N 1
ATOM 837 C CA . LYS A 1 109 ? 12.162 -5.875 -24.687 1.00 95.25 109 LYS A CA 1
ATOM 838 C C . LYS A 1 109 ? 11.408 -5.350 -25.913 1.00 95.25 109 LYS A C 1
ATOM 840 O O . LYS A 1 109 ? 11.356 -4.137 -26.149 1.00 95.25 109 LYS A O 1
ATOM 845 N N . SER A 1 110 ? 10.801 -6.254 -26.681 1.00 95.44 110 SER A N 1
ATOM 846 C CA . SER A 1 110 ? 9.937 -5.873 -27.801 1.00 95.44 110 SER A CA 1
ATOM 847 C C . SER A 1 110 ? 8.701 -5.119 -27.306 1.00 95.44 110 SER A C 1
ATOM 849 O O . SER A 1 110 ? 8.250 -5.320 -26.177 1.00 95.44 110 SER A O 1
ATOM 851 N N . ASP A 1 111 ? 8.144 -4.253 -28.153 1.00 94.75 111 ASP A N 1
ATOM 852 C CA . ASP A 1 111 ? 6.963 -3.455 -27.798 1.00 94.75 111 ASP A CA 1
ATOM 853 C C . ASP A 1 111 ? 5.771 -4.362 -27.469 1.00 94.75 111 ASP A C 1
ATOM 855 O O . ASP A 1 111 ? 5.137 -4.193 -26.433 1.00 94.75 111 ASP A O 1
ATOM 859 N N . ASN A 1 112 ? 5.555 -5.410 -28.273 1.00 94.50 112 ASN A N 1
ATOM 860 C CA . ASN A 1 112 ? 4.514 -6.411 -28.026 1.00 94.50 112 ASN A CA 1
ATOM 861 C C . ASN A 1 112 ? 4.688 -7.105 -26.672 1.00 94.50 112 ASN A C 1
ATOM 863 O O . ASN A 1 112 ? 3.704 -7.343 -25.978 1.00 94.50 112 ASN A O 1
ATOM 867 N N . LYS A 1 113 ? 5.928 -7.413 -26.264 1.00 95.62 113 LYS A N 1
ATOM 868 C CA . LYS A 1 113 ? 6.180 -8.007 -24.947 1.00 95.62 113 LYS A CA 1
ATOM 869 C C . LYS A 1 113 ? 5.812 -7.037 -23.825 1.00 95.62 113 LYS A C 1
ATOM 871 O O . LYS A 1 113 ? 5.163 -7.452 -22.874 1.00 95.62 113 LYS A O 1
ATOM 876 N N . ILE A 1 114 ? 6.181 -5.762 -23.954 1.00 95.38 114 ILE A N 1
ATOM 877 C CA . ILE A 1 114 ? 5.837 -4.718 -22.978 1.00 95.38 114 ILE A CA 1
ATOM 878 C C . ILE A 1 114 ? 4.315 -4.578 -22.856 1.00 95.38 114 ILE A C 1
ATOM 880 O O . ILE A 1 114 ? 3.791 -4.623 -21.745 1.00 95.38 114 ILE A O 1
ATOM 884 N N . ILE A 1 115 ? 3.608 -4.466 -23.984 1.00 93.50 115 ILE A N 1
ATOM 885 C CA . ILE A 1 115 ? 2.147 -4.321 -24.015 1.00 93.50 115 ILE A CA 1
ATOM 886 C C . ILE A 1 115 ? 1.473 -5.556 -23.406 1.00 93.50 115 ILE A C 1
ATOM 888 O O . ILE A 1 115 ? 0.627 -5.407 -22.530 1.00 93.50 115 ILE A O 1
ATOM 892 N N . ASN A 1 116 ? 1.882 -6.768 -23.792 1.00 94.50 116 ASN A N 1
ATOM 893 C CA . ASN A 1 116 ? 1.308 -8.007 -23.259 1.00 94.50 116 ASN A CA 1
ATOM 894 C C . ASN A 1 116 ? 1.551 -8.167 -21.752 1.00 94.50 116 ASN A C 1
ATOM 896 O O . ASN A 1 116 ? 0.632 -8.535 -21.020 1.00 94.50 116 ASN A O 1
ATOM 900 N N . ASP A 1 117 ? 2.759 -7.858 -21.273 1.00 94.88 117 ASP A N 1
ATOM 901 C CA . ASP A 1 117 ? 3.077 -7.907 -19.843 1.00 94.88 117 ASP A CA 1
ATOM 902 C C . ASP A 1 117 ? 2.232 -6.871 -19.064 1.00 94.88 117 ASP A C 1
ATOM 904 O O . ASP A 1 117 ? 1.719 -7.177 -17.985 1.00 94.88 117 ASP A O 1
ATOM 908 N N . SER A 1 118 ? 2.028 -5.665 -19.615 1.00 93.31 118 SER A N 1
ATOM 909 C CA . SER A 1 118 ? 1.131 -4.642 -19.047 1.00 93.31 118 SER A CA 1
ATOM 910 C C . SER A 1 118 ? -0.340 -5.079 -19.041 1.00 93.31 118 SER A C 1
ATOM 912 O O . SER A 1 118 ? -1.016 -4.919 -18.025 1.00 93.31 118 SER A O 1
ATOM 914 N N . LEU A 1 119 ? -0.834 -5.664 -20.136 1.00 92.56 119 LEU A N 1
ATOM 915 C CA . LEU A 1 119 ? -2.202 -6.184 -20.237 1.00 92.56 119 LEU A CA 1
ATOM 916 C C . LEU A 1 119 ? -2.456 -7.289 -19.214 1.00 92.56 119 LEU A C 1
ATOM 918 O O . LEU A 1 119 ? -3.481 -7.269 -18.535 1.00 92.56 119 LEU A O 1
ATOM 922 N N . LYS A 1 120 ? -1.501 -8.211 -19.051 1.00 94.81 120 LYS A N 1
ATOM 923 C CA . LYS A 1 120 ? -1.588 -9.281 -18.055 1.00 94.81 120 LYS A CA 1
ATOM 924 C C . LYS A 1 120 ? -1.689 -8.721 -16.637 1.00 94.81 120 LYS A C 1
ATOM 926 O O . LYS A 1 120 ? -2.576 -9.122 -15.892 1.00 94.81 120 LYS A O 1
ATOM 931 N N . LYS A 1 121 ? -0.851 -7.737 -16.285 1.00 93.25 121 LYS A N 1
ATOM 932 C CA . LYS A 1 121 ? -0.923 -7.065 -14.974 1.00 93.25 121 LYS A CA 1
ATOM 933 C C . LYS A 1 121 ? -2.287 -6.428 -14.724 1.00 93.25 121 LYS A C 1
ATOM 935 O O . LYS A 1 121 ? -2.795 -6.498 -13.609 1.00 93.25 121 LYS A O 1
ATOM 940 N N . ILE A 1 122 ? -2.877 -5.802 -15.741 1.00 91.81 122 ILE A N 1
ATOM 941 C CA . ILE A 1 122 ? -4.212 -5.208 -15.621 1.00 91.81 122 ILE A CA 1
ATOM 942 C C . ILE A 1 122 ? -5.276 -6.279 -15.456 1.00 91.81 122 ILE A C 1
ATOM 944 O O . ILE A 1 122 ? -6.109 -6.144 -14.564 1.00 91.81 122 ILE A O 1
ATOM 948 N N . ALA A 1 123 ? -5.232 -7.341 -16.260 1.00 89.81 123 ALA A N 1
ATOM 949 C CA . ALA A 1 123 ? -6.151 -8.463 -16.127 1.00 89.81 123 ALA A CA 1
ATOM 950 C C . ALA A 1 123 ? -6.098 -9.043 -14.705 1.00 89.81 123 ALA A C 1
ATOM 952 O O . ALA A 1 123 ? -7.139 -9.150 -14.064 1.00 89.81 123 ALA A O 1
ATOM 953 N N . ASP A 1 124 ? -4.901 -9.289 -14.164 1.00 89.81 124 ASP A N 1
ATOM 954 C CA . ASP A 1 124 ? -4.716 -9.786 -12.795 1.00 89.81 124 ASP A CA 1
ATOM 955 C C . ASP A 1 124 ? -5.307 -8.821 -11.749 1.00 89.81 124 ASP A C 1
ATOM 957 O O . ASP A 1 124 ? -5.970 -9.248 -10.800 1.00 89.81 124 ASP A O 1
ATOM 961 N N . LYS A 1 125 ? -5.121 -7.505 -11.927 1.00 89.62 125 LYS A N 1
ATOM 962 C CA . LYS A 1 125 ? -5.691 -6.483 -11.032 1.00 89.62 125 LYS A CA 1
ATOM 963 C C . LYS A 1 125 ? -7.216 -6.405 -11.117 1.00 89.62 125 LYS A C 1
ATOM 965 O O . LYS A 1 125 ? -7.855 -6.277 -10.074 1.00 89.62 125 LYS A O 1
ATOM 970 N N . ILE A 1 126 ? -7.794 -6.495 -12.316 1.00 86.44 126 ILE A N 1
ATOM 971 C CA . ILE A 1 126 ? -9.250 -6.513 -12.515 1.00 86.44 126 ILE A CA 1
ATOM 972 C C . ILE A 1 126 ? -9.837 -7.782 -11.904 1.00 86.44 126 ILE A C 1
ATOM 974 O O . ILE A 1 126 ? -10.766 -7.685 -11.108 1.00 86.44 126 ILE A O 1
ATOM 978 N N . VAL A 1 127 ? -9.269 -8.953 -12.212 1.00 86.00 127 VAL A N 1
ATOM 979 C CA . VAL A 1 127 ? -9.690 -10.241 -11.640 1.00 86.00 127 VAL A CA 1
ATOM 980 C C . VAL A 1 127 ? -9.655 -10.161 -10.121 1.00 86.00 127 VAL A C 1
ATOM 982 O O . VAL A 1 127 ? -10.659 -10.466 -9.481 1.00 86.00 127 VAL A O 1
ATOM 985 N N . LYS A 1 128 ? -8.559 -9.666 -9.532 1.00 83.81 128 LYS A N 1
ATOM 986 C CA . LYS A 1 128 ? -8.479 -9.459 -8.083 1.00 83.81 128 LYS A CA 1
ATOM 987 C C . LYS A 1 128 ? -9.586 -8.528 -7.567 1.00 83.81 128 LYS A C 1
ATOM 989 O O . LYS A 1 128 ? -10.137 -8.788 -6.505 1.00 83.81 128 LYS A O 1
ATOM 994 N N . ALA A 1 129 ? -9.913 -7.459 -8.288 1.00 82.12 129 ALA A N 1
ATOM 995 C CA . ALA A 1 129 ? -10.923 -6.493 -7.862 1.00 82.12 129 ALA A CA 1
ATOM 996 C C . ALA A 1 129 ? -12.365 -7.026 -7.930 1.00 82.12 129 ALA A C 1
ATOM 998 O O . ALA A 1 129 ? -13.179 -6.646 -7.091 1.00 82.12 129 ALA A O 1
ATOM 999 N N . VAL A 1 130 ? -12.688 -7.886 -8.904 1.00 78.38 130 VAL A N 1
ATOM 1000 C CA . VAL A 1 130 ? -14.066 -8.371 -9.131 1.00 78.38 130 VAL A CA 1
ATOM 1001 C C . VAL A 1 130 ? -14.331 -9.771 -8.579 1.00 78.38 130 VAL A C 1
ATOM 1003 O O . VAL A 1 130 ? -15.487 -10.150 -8.408 1.00 78.38 130 VAL A O 1
ATOM 1006 N N . THR A 1 131 ? -13.286 -10.548 -8.293 1.00 73.25 131 THR A N 1
ATOM 1007 C CA . THR A 1 131 ? -13.441 -11.909 -7.766 1.00 73.25 131 THR A CA 1
ATOM 1008 C C . THR A 1 131 ? -13.721 -11.859 -6.265 1.00 73.25 131 THR A C 1
ATOM 1010 O O . THR A 1 131 ? -12.950 -11.234 -5.529 1.00 73.25 131 THR A O 1
ATOM 1013 N N . PRO A 1 132 ? -14.762 -12.548 -5.765 1.00 70.94 132 PRO A N 1
ATOM 1014 C CA . PRO A 1 132 ? -14.950 -12.732 -4.333 1.00 70.94 132 PRO A CA 1
ATOM 1015 C C . PRO A 1 132 ? -13.732 -13.438 -3.729 1.00 70.94 132 PRO A C 1
ATOM 1017 O O . PRO A 1 132 ? -13.415 -14.571 -4.085 1.00 70.94 132 PRO A O 1
ATOM 1020 N N . HIS A 1 133 ? -13.041 -12.777 -2.807 1.00 67.12 133 HIS A N 1
ATOM 1021 C CA . HIS A 1 133 ? -11.925 -13.364 -2.075 1.00 67.12 133 HIS A CA 1
ATOM 1022 C C . HIS A 1 133 ? -11.939 -12.881 -0.626 1.00 67.12 133 HIS A C 1
ATOM 1024 O O . HIS A 1 133 ? -12.419 -11.791 -0.316 1.00 67.12 133 HIS A O 1
ATOM 1030 N N . LYS A 1 134 ? -11.425 -13.716 0.280 1.00 57.59 134 LYS A N 1
ATOM 1031 C CA . LYS A 1 134 ? -11.197 -13.332 1.674 1.00 57.59 134 LYS A CA 1
ATOM 1032 C C . LYS A 1 134 ? -9.789 -12.754 1.774 1.00 57.59 134 LYS A C 1
ATOM 1034 O O . LYS A 1 134 ? -8.823 -13.487 1.584 1.00 57.59 134 LYS A O 1
ATOM 1039 N N . GLU A 1 135 ? -9.663 -11.464 2.072 1.00 65.56 135 GLU A N 1
ATOM 1040 C CA . GLU A 1 135 ? -8.382 -10.893 2.502 1.00 65.56 135 GLU A CA 1
ATOM 1041 C C . GLU A 1 135 ? -8.310 -10.943 4.029 1.00 65.56 135 GLU A C 1
ATOM 1043 O O . GLU A 1 135 ? -9.125 -10.340 4.727 1.00 65.56 135 GLU A O 1
ATOM 1048 N N . THR A 1 136 ? -7.326 -11.667 4.560 1.00 71.69 136 THR A N 1
ATOM 1049 C CA . THR A 1 136 ? -6.976 -11.564 5.977 1.00 71.69 136 THR A CA 1
ATOM 1050 C C . THR A 1 136 ? -5.988 -10.428 6.137 1.00 71.69 136 THR A C 1
ATOM 1052 O O . THR A 1 136 ? -4.908 -10.423 5.550 1.00 71.69 136 THR A O 1
ATOM 1055 N N . VAL A 1 137 ? -6.384 -9.447 6.932 1.00 76.00 137 VAL A N 1
ATOM 1056 C CA . VAL A 1 137 ? -5.645 -8.212 7.110 1.00 76.00 137 VAL A CA 1
ATOM 1057 C C . VAL A 1 137 ? -5.205 -8.142 8.564 1.00 76.00 137 VAL A C 1
ATOM 1059 O O . VAL A 1 137 ? -6.011 -7.879 9.451 1.00 76.00 137 VAL A O 1
ATOM 1062 N N . THR A 1 138 ? -3.923 -8.395 8.811 1.00 82.69 138 THR A N 1
ATOM 1063 C CA . THR A 1 138 ? -3.358 -8.331 10.163 1.00 82.69 138 THR A CA 1
ATOM 1064 C C . THR A 1 138 ? -3.014 -6.886 10.520 1.00 82.69 138 THR A C 1
ATOM 1066 O O . THR A 1 138 ? -2.519 -6.114 9.687 1.00 82.69 138 THR A O 1
ATOM 1069 N N . ARG A 1 139 ? -3.311 -6.501 11.761 1.00 86.38 139 ARG A N 1
ATOM 1070 C CA . ARG A 1 139 ? -2.927 -5.221 12.356 1.00 86.38 139 ARG A CA 1
ATOM 1071 C C . ARG A 1 139 ? -2.263 -5.505 13.687 1.00 86.38 139 ARG A C 1
ATOM 1073 O O . ARG A 1 139 ? -2.831 -6.219 14.506 1.00 86.38 139 ARG A O 1
ATOM 1080 N N . GLU A 1 140 ? -1.074 -4.956 13.862 1.00 90.12 140 GLU A N 1
ATOM 1081 C CA . GLU A 1 140 ? -0.376 -4.998 15.138 1.00 90.12 140 GLU A CA 1
ATOM 1082 C C . GLU A 1 140 ? -0.939 -3.903 16.037 1.00 90.12 140 GLU A C 1
ATOM 1084 O O . GLU A 1 140 ? -1.168 -2.772 15.585 1.00 90.12 140 GLU A O 1
ATOM 1089 N N . LEU A 1 141 ? -1.202 -4.281 17.285 1.00 94.44 141 LEU A N 1
ATOM 1090 C CA . LEU A 1 141 ? -1.553 -3.372 18.364 1.00 94.44 141 LEU A CA 1
ATOM 1091 C C . LEU A 1 141 ? -0.268 -2.911 19.048 1.00 94.44 141 LEU A C 1
ATOM 1093 O O . LEU A 1 141 ? 0.718 -3.643 19.088 1.00 94.44 141 LEU A O 1
ATOM 1097 N N . GLU A 1 142 ? -0.282 -1.706 19.599 1.00 95.12 142 GLU A N 1
ATOM 1098 C CA . GLU A 1 142 ? 0.804 -1.239 20.450 1.00 95.12 142 GLU A CA 1
ATOM 1099 C C . GLU A 1 142 ? 0.580 -1.717 21.878 1.00 95.12 142 GLU A C 1
ATOM 1101 O O . GLU A 1 142 ? -0.466 -1.455 22.469 1.00 95.12 142 GLU A O 1
ATOM 1106 N N . GLU A 1 143 ? 1.571 -2.396 22.447 1.00 89.25 143 GLU A N 1
ATOM 1107 C CA . GLU A 1 143 ? 1.507 -2.869 23.832 1.00 89.25 143 GLU A CA 1
ATOM 1108 C C . GLU A 1 143 ? 1.561 -1.723 24.848 1.00 89.25 143 GLU A C 1
ATOM 1110 O O . GLU A 1 143 ? 1.059 -1.866 25.959 1.00 89.25 143 GLU A O 1
ATOM 1115 N N . GLY A 1 144 ? 2.133 -0.576 24.468 1.00 87.44 144 GLY A N 1
ATOM 1116 C CA . GLY A 1 144 ? 2.401 0.519 25.395 1.00 87.44 144 GLY A CA 1
ATOM 1117 C C . GLY A 1 144 ? 3.394 0.123 26.495 1.00 87.44 144 GLY A C 1
ATOM 1118 O O . GLY A 1 144 ? 4.021 -0.939 26.478 1.00 87.44 144 GLY A O 1
ATOM 1119 N N . LYS A 1 145 ? 3.566 1.013 27.466 1.00 89.31 145 LYS A N 1
ATOM 1120 C CA . LYS A 1 145 ? 4.394 0.797 28.656 1.00 89.31 145 LYS A CA 1
ATOM 1121 C C . LYS A 1 145 ? 3.548 0.363 29.847 1.00 89.31 145 LYS A C 1
ATOM 1123 O O . LYS A 1 145 ? 3.994 -0.512 30.595 1.00 89.31 145 LYS A O 1
ATOM 1128 N N . SER A 1 146 ? 2.356 0.939 29.999 1.00 90.62 146 SER A N 1
ATOM 1129 C CA . SER A 1 146 ? 1.471 0.680 31.134 1.00 90.62 146 SER A CA 1
ATOM 1130 C C . SER A 1 146 ? 0.787 -0.685 31.054 1.00 90.62 146 SER A C 1
ATOM 1132 O O . SER A 1 146 ? 0.492 -1.207 29.974 1.00 90.62 146 SER A O 1
ATOM 1134 N N . ASP A 1 147 ? 0.486 -1.249 32.223 1.00 92.12 147 ASP A N 1
ATOM 1135 C CA . ASP A 1 147 ? -0.230 -2.523 32.326 1.00 92.12 147 ASP A CA 1
ATOM 1136 C C . ASP A 1 147 ? -1.643 -2.430 31.744 1.00 92.12 147 ASP A C 1
ATOM 1138 O O . ASP A 1 147 ? -2.144 -3.406 31.196 1.00 92.12 147 ASP A O 1
ATOM 1142 N N . SER A 1 148 ? -2.265 -1.248 31.780 1.00 92.19 148 SER A N 1
ATOM 1143 C CA . SER A 1 148 ? -3.578 -1.006 31.179 1.00 92.19 148 SER A CA 1
ATOM 1144 C C . SER A 1 148 ? -3.560 -1.210 29.662 1.00 92.19 148 SER A C 1
ATOM 1146 O O . SER A 1 148 ? -4.427 -1.899 29.122 1.00 92.19 148 SER A O 1
ATOM 1148 N N . VAL A 1 149 ? -2.566 -0.664 28.948 1.00 94.06 149 VAL A N 1
ATOM 1149 C CA . VAL A 1 149 ? -2.499 -0.836 27.486 1.00 94.06 149 VAL A CA 1
ATOM 1150 C C . VAL A 1 149 ? -2.249 -2.303 27.135 1.00 94.06 149 VAL A C 1
ATOM 1152 O O . VAL A 1 149 ? -2.989 -2.852 26.310 1.00 94.06 149 VAL A O 1
ATOM 1155 N N . LYS A 1 150 ? -1.307 -2.954 27.832 1.00 95.81 150 LYS A N 1
ATOM 1156 C CA . LYS A 1 150 ? -0.997 -4.386 27.678 1.00 95.81 150 LYS A CA 1
ATOM 1157 C C . LYS A 1 150 ? -2.203 -5.275 27.970 1.00 95.81 150 LYS A C 1
ATOM 1159 O O . LYS A 1 150 ? -2.506 -6.175 27.193 1.00 95.81 150 LYS A O 1
ATOM 1164 N N . LEU A 1 151 ? -2.939 -5.002 29.048 1.00 95.00 151 LEU A N 1
ATOM 1165 C CA . LEU A 1 151 ? -4.149 -5.741 29.408 1.00 95.00 151 LEU A CA 1
ATOM 1166 C C . LEU A 1 151 ? -5.220 -5.625 28.318 1.00 95.00 151 LEU A C 1
ATOM 1168 O O . LEU A 1 151 ? -5.862 -6.622 27.982 1.00 95.00 151 LEU A O 1
ATOM 1172 N N . GLY A 1 152 ? -5.382 -4.440 27.724 1.00 95.62 152 GLY A N 1
ATOM 1173 C CA . GLY A 1 152 ? -6.274 -4.259 26.581 1.00 95.62 152 GLY A CA 1
ATOM 1174 C C . GLY A 1 152 ? -5.861 -5.101 25.367 1.00 95.62 152 GLY A C 1
ATOM 1175 O O . GLY A 1 152 ? -6.719 -5.730 24.745 1.00 95.62 152 GLY A O 1
ATOM 1176 N N . VAL A 1 153 ? -4.559 -5.201 25.069 1.00 95.94 153 VAL A N 1
ATOM 1177 C CA . VAL A 1 153 ? -4.045 -6.088 24.005 1.00 95.94 153 VAL A CA 1
ATOM 1178 C C . VAL A 1 153 ? -4.373 -7.550 24.314 1.00 95.94 153 VAL A C 1
ATOM 1180 O O . VAL A 1 153 ? -4.983 -8.223 23.481 1.00 95.94 153 VAL A O 1
ATOM 1183 N N . THR A 1 154 ? -4.098 -8.013 25.537 1.00 96.00 154 THR A N 1
ATOM 1184 C CA . THR A 1 154 ? -4.452 -9.366 25.999 1.00 96.00 154 THR A CA 1
ATOM 1185 C C . THR A 1 154 ? -5.952 -9.641 25.863 1.00 96.00 154 THR A C 1
ATOM 1187 O O . THR A 1 154 ? -6.361 -10.737 25.470 1.00 96.00 154 THR A O 1
ATOM 1190 N N . TYR A 1 155 ? -6.815 -8.661 26.149 1.00 96.56 155 TYR A N 1
ATOM 1191 C CA . TYR A 1 155 ? -8.252 -8.815 25.931 1.00 96.56 155 TYR A CA 1
ATOM 1192 C C . TYR A 1 155 ? -8.603 -9.008 24.453 1.00 96.56 155 TYR A C 1
ATOM 1194 O O . TYR A 1 155 ? -9.415 -9.887 24.156 1.00 96.56 155 TYR A O 1
ATOM 1202 N N . ILE A 1 156 ? -7.965 -8.291 23.522 1.00 94.62 156 ILE A N 1
ATOM 1203 C CA . ILE A 1 156 ? -8.156 -8.531 22.082 1.00 94.62 156 ILE A CA 1
ATOM 1204 C C . ILE A 1 156 ? -7.698 -9.928 21.668 1.00 94.62 156 ILE A C 1
ATOM 1206 O O . ILE A 1 156 ? -8.408 -10.600 20.915 1.00 94.62 156 ILE A O 1
ATOM 1210 N N . GLU A 1 157 ? -6.558 -10.399 22.167 1.00 91.62 157 GLU A N 1
ATOM 1211 C CA . GLU A 1 157 ? -6.053 -11.741 21.850 1.00 91.62 157 GLU A CA 1
ATOM 1212 C C . GLU A 1 157 ? -7.023 -12.851 22.274 1.00 91.62 157 GLU A C 1
ATOM 1214 O O . GLU A 1 157 ? -7.149 -13.862 21.578 1.00 91.62 157 GLU A O 1
ATOM 1219 N N . ASN A 1 158 ? -7.766 -12.612 23.359 1.00 92.31 158 ASN A N 1
ATOM 1220 C CA . ASN A 1 158 ? -8.822 -13.481 23.878 1.00 92.31 158 ASN A CA 1
ATOM 1221 C C . ASN A 1 158 ? -10.219 -13.190 23.288 1.00 92.31 158 ASN A C 1
ATOM 1223 O O . ASN A 1 158 ? -11.207 -13.768 23.737 1.00 92.31 158 ASN A O 1
ATOM 1227 N N . GLY A 1 159 ? -10.332 -12.287 22.309 1.00 90.69 159 GLY A N 1
ATOM 1228 C CA . GLY A 1 159 ? -11.597 -11.926 21.656 1.00 90.69 159 GLY A CA 1
ATOM 1229 C C . GLY A 1 159 ? -12.547 -11.055 22.490 1.00 90.69 159 GLY A C 1
ATOM 1230 O O . GLY A 1 159 ? -13.700 -10.868 22.112 1.00 90.69 159 GLY A O 1
ATOM 1231 N N . ARG A 1 160 ? -12.079 -10.488 23.604 1.00 95.25 160 ARG A N 1
ATOM 1232 C CA . ARG A 1 160 ? -12.859 -9.673 24.553 1.00 95.25 160 ARG A CA 1
ATOM 1233 C C . ARG A 1 160 ? -12.798 -8.187 24.177 1.00 95.25 160 ARG A C 1
ATOM 1235 O O . ARG A 1 160 ? -12.234 -7.369 24.901 1.00 95.25 160 ARG A O 1
ATOM 1242 N N . VAL A 1 161 ? -13.369 -7.838 23.023 1.00 94.06 161 VAL A N 1
ATOM 1243 C CA . VAL A 1 161 ? -13.232 -6.497 22.415 1.00 94.06 161 VAL A CA 1
ATOM 1244 C C . VAL A 1 161 ? -13.779 -5.373 23.299 1.00 94.06 161 VAL A C 1
ATOM 1246 O O . VAL A 1 161 ? -13.102 -4.366 23.485 1.00 94.06 161 VAL A O 1
ATOM 1249 N N . GLU A 1 162 ? -14.964 -5.541 23.888 1.00 95.50 162 GLU A N 1
ATOM 1250 C CA . GLU A 1 162 ? -15.585 -4.500 24.727 1.00 95.50 162 GLU A CA 1
ATOM 1251 C C . GLU A 1 162 ? -14.732 -4.149 25.950 1.00 95.50 162 GLU A C 1
ATOM 1253 O O . GLU A 1 162 ? -14.623 -2.988 26.335 1.00 95.50 162 GLU A O 1
ATOM 1258 N N . GLN A 1 163 ? -14.067 -5.146 26.533 1.00 96.06 163 GLN A N 1
ATOM 1259 C CA . GLN A 1 163 ? -13.226 -4.946 27.710 1.00 96.06 163 GLN A CA 1
ATOM 1260 C C . GLN A 1 163 ? -11.888 -4.308 27.357 1.00 96.06 163 GLN A C 1
ATOM 1262 O O . GLN A 1 163 ? -11.387 -3.495 28.129 1.00 96.06 163 GLN A O 1
ATOM 1267 N N . ALA A 1 164 ? -11.338 -4.623 26.180 1.00 96.81 164 ALA A N 1
ATOM 1268 C CA . ALA A 1 164 ? -10.179 -3.913 25.655 1.00 96.81 164 ALA A CA 1
ATOM 1269 C C . ALA A 1 164 ? -10.484 -2.419 25.470 1.00 96.81 164 ALA A C 1
ATOM 1271 O O . ALA A 1 164 ? -9.722 -1.577 25.940 1.00 96.81 164 ALA A O 1
ATOM 1272 N N . LEU A 1 165 ? -11.631 -2.095 24.857 1.00 97.50 165 LEU A N 1
ATOM 1273 C CA . LEU A 1 165 ? -12.081 -0.711 24.691 1.00 97.50 165 LEU A CA 1
ATOM 1274 C C . LEU A 1 165 ? -12.266 -0.016 26.044 1.00 97.50 165 LEU A C 1
ATOM 1276 O O . LEU A 1 165 ? -11.725 1.067 26.231 1.00 97.50 165 LEU A O 1
ATOM 1280 N N . ALA A 1 166 ? -12.937 -0.659 27.005 1.00 97.12 166 ALA A N 1
ATOM 1281 C CA . ALA A 1 166 ? -13.158 -0.085 28.332 1.00 97.12 166 ALA A CA 1
ATOM 1282 C C . ALA A 1 166 ? -11.845 0.233 29.071 1.00 97.12 166 ALA A C 1
ATOM 1284 O O . ALA A 1 166 ? -11.709 1.318 29.635 1.00 97.12 166 ALA A O 1
ATOM 1285 N N . ILE A 1 167 ? -10.863 -0.677 29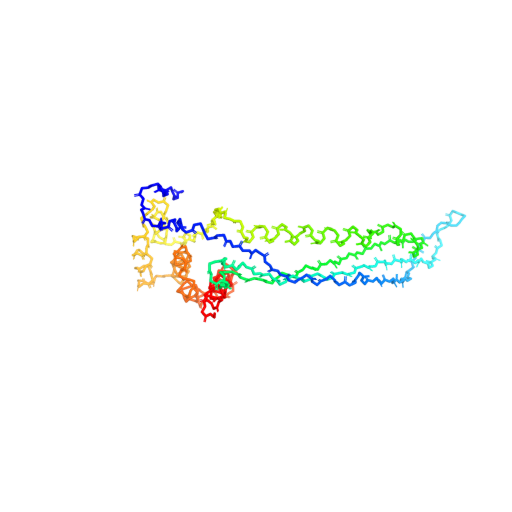.046 1.00 96.06 167 ILE A N 1
ATOM 1286 C CA . ILE A 1 167 ? -9.557 -0.442 29.680 1.00 96.06 167 ILE A CA 1
ATOM 1287 C C . ILE A 1 167 ? -8.770 0.657 28.960 1.00 96.06 167 ILE A C 1
ATOM 1289 O O . ILE A 1 167 ? -8.157 1.501 29.616 1.00 96.06 167 ILE A O 1
ATOM 1293 N N . TRP A 1 168 ? -8.779 0.691 27.626 1.00 96.81 168 TRP A N 1
ATOM 1294 C CA . TRP A 1 168 ? -8.102 1.756 26.885 1.00 96.81 168 TRP A CA 1
ATOM 1295 C C . TRP A 1 168 ? -8.776 3.120 27.078 1.00 96.81 168 TRP A C 1
ATOM 1297 O O . TRP A 1 168 ? -8.067 4.113 27.236 1.00 96.81 168 TRP A O 1
ATOM 1307 N N . ASP A 1 169 ? -10.106 3.184 27.162 1.00 96.69 169 ASP A N 1
ATOM 1308 C CA . ASP A 1 169 ? -10.837 4.412 27.499 1.00 96.69 169 ASP A CA 1
ATOM 1309 C C . ASP A 1 169 ? -10.508 4.889 28.922 1.00 96.69 169 ASP A C 1
ATOM 1311 O O . ASP A 1 169 ? -10.270 6.080 29.135 1.00 96.69 169 ASP A O 1
ATOM 1315 N N . GLN A 1 170 ? -10.399 3.973 29.892 1.00 94.25 170 GLN A N 1
ATOM 1316 C CA . GLN A 1 170 ? -9.913 4.298 31.238 1.00 94.25 170 GLN A CA 1
ATOM 1317 C C . GLN A 1 170 ? -8.465 4.803 31.220 1.00 94.25 170 GLN A C 1
ATOM 1319 O O . GLN A 1 170 ? -8.156 5.784 31.891 1.00 94.25 170 GLN A O 1
ATOM 1324 N N . CYS A 1 171 ? -7.584 4.185 30.428 1.00 92.88 171 CYS A N 1
ATOM 1325 C CA . CYS A 1 171 ? -6.201 4.638 30.257 1.00 92.88 171 CYS A CA 1
ATOM 1326 C C . CYS A 1 171 ? -6.133 6.067 29.693 1.00 92.88 171 CYS A C 1
ATOM 1328 O O . CYS A 1 171 ? -5.273 6.852 30.090 1.00 92.88 171 CYS A O 1
ATOM 1330 N N . ILE A 1 172 ? -7.040 6.411 28.775 1.00 95.75 172 ILE A N 1
ATOM 1331 C CA . ILE A 1 172 ? -7.154 7.757 28.205 1.00 95.75 172 ILE A CA 1
ATOM 1332 C C . ILE A 1 172 ? -7.692 8.747 29.246 1.00 95.75 172 ILE A C 1
ATOM 1334 O O . ILE A 1 172 ? -7.170 9.856 29.353 1.00 95.75 172 ILE A O 1
ATOM 1338 N N . ALA A 1 173 ? -8.718 8.361 30.011 1.00 93.75 173 ALA A N 1
ATOM 1339 C CA . ALA A 1 173 ? -9.346 9.216 31.018 1.00 93.75 173 ALA A CA 1
ATOM 1340 C C . ALA A 1 173 ? -8.422 9.508 32.212 1.00 93.75 173 ALA A C 1
ATOM 1342 O O . ALA A 1 173 ? -8.406 10.628 32.718 1.00 93.75 173 ALA A O 1
ATOM 1343 N N . ASN A 1 174 ? -7.622 8.522 32.621 1.00 88.81 174 ASN A N 1
ATOM 1344 C CA . ASN A 1 174 ? -6.749 8.594 33.795 1.00 88.81 174 ASN A CA 1
ATOM 1345 C C . ASN A 1 174 ? -5.301 8.984 33.446 1.00 88.81 174 ASN A C 1
ATOM 1347 O O . ASN A 1 174 ? -4.400 8.728 34.231 1.00 88.81 174 ASN A O 1
ATOM 1351 N N . ALA A 1 175 ? -5.089 9.563 32.259 1.00 72.44 175 ALA A N 1
ATOM 1352 C CA . ALA A 1 175 ? -3.812 9.873 31.614 1.00 72.44 175 ALA A CA 1
ATOM 1353 C C . ALA A 1 175 ? -2.572 9.975 32.537 1.00 72.44 175 ALA A C 1
ATOM 1355 O O . ALA A 1 175 ? -2.227 11.052 33.020 1.00 72.44 175 ALA A O 1
ATOM 1356 N N . GLU A 1 176 ? -1.835 8.869 32.678 1.00 70.69 176 GLU A N 1
ATOM 1357 C CA . GLU A 1 176 ? -0.548 8.835 33.398 1.00 70.69 176 GLU A CA 1
ATOM 1358 C C . GLU A 1 176 ? 0.647 9.121 32.471 1.00 70.69 176 GLU A C 1
ATOM 1360 O O . GLU A 1 176 ? 1.668 9.667 32.885 1.00 70.69 176 GLU A O 1
ATOM 1365 N N . SER A 1 177 ? 0.522 8.783 31.184 1.00 90.88 177 SER A N 1
ATOM 1366 C CA . SER A 1 177 ? 1.608 8.834 30.201 1.00 90.88 177 SER A CA 1
ATOM 1367 C C . SER A 1 177 ? 1.064 9.151 28.812 1.00 90.88 177 SER A C 1
ATOM 1369 O O . SER A 1 177 ? 0.189 8.456 28.294 1.00 90.88 177 SER A O 1
ATOM 1371 N N . LYS A 1 178 ? 1.605 10.192 28.162 1.00 92.75 178 LYS A N 1
ATOM 1372 C CA . LYS A 1 178 ? 1.204 10.559 26.790 1.00 92.75 178 LYS A CA 1
ATOM 1373 C C . LYS A 1 178 ? 1.430 9.416 25.801 1.00 92.75 178 LYS A C 1
ATOM 1375 O O . LYS A 1 178 ? 0.653 9.268 24.864 1.00 92.75 178 LYS A O 1
ATOM 1380 N N . GLU A 1 179 ? 2.485 8.630 26.001 1.00 94.00 179 GLU A N 1
ATOM 1381 C CA . GLU A 1 179 ? 2.838 7.495 25.144 1.00 94.00 179 GLU A CA 1
ATOM 1382 C C . GLU A 1 179 ? 1.794 6.377 25.221 1.00 94.00 179 GLU A C 1
ATOM 1384 O O . GLU A 1 179 ? 1.368 5.859 24.187 1.00 94.00 179 GLU A O 1
ATOM 1389 N N . ASP A 1 180 ? 1.308 6.078 26.425 1.00 94.62 180 ASP A N 1
ATOM 1390 C CA . ASP A 1 180 ? 0.259 5.079 26.642 1.00 94.62 180 ASP A CA 1
ATOM 1391 C C . ASP A 1 180 ? -1.097 5.560 26.130 1.00 94.62 180 ASP A C 1
ATOM 1393 O O . ASP A 1 180 ? -1.806 4.807 25.468 1.00 94.62 180 ASP A O 1
ATOM 1397 N N . VAL A 1 181 ? -1.421 6.841 26.329 1.00 96.50 181 VAL A N 1
ATOM 1398 C CA . VAL A 1 181 ? -2.630 7.453 25.754 1.00 96.50 181 VAL A CA 1
ATOM 1399 C C . VAL A 1 181 ? -2.599 7.383 24.222 1.00 96.50 181 VAL A C 1
ATOM 1401 O O . VAL A 1 181 ? -3.609 7.063 23.594 1.00 96.50 181 VAL A O 1
ATOM 1404 N N . ALA A 1 182 ? -1.447 7.640 23.596 1.00 97.12 182 ALA A N 1
ATOM 1405 C CA . ALA A 1 182 ? -1.307 7.523 22.147 1.00 97.12 182 ALA A CA 1
ATOM 1406 C C . ALA A 1 182 ? -1.455 6.071 21.665 1.00 97.12 182 ALA A C 1
ATOM 1408 O O . ALA A 1 182 ? -2.144 5.838 20.671 1.00 97.12 182 ALA A O 1
ATOM 1409 N N . SER A 1 183 ? -0.869 5.115 22.393 1.00 96.75 183 SER A N 1
ATOM 1410 C CA . SER A 1 183 ? -0.982 3.677 22.108 1.00 96.75 183 SER A CA 1
ATOM 1411 C C . SER A 1 183 ? -2.435 3.197 22.233 1.00 96.75 183 SER A C 1
ATOM 1413 O O . SER A 1 183 ? -2.952 2.529 21.338 1.00 96.75 183 SER A O 1
ATOM 1415 N N . ALA A 1 184 ? -3.142 3.618 23.288 1.00 96.94 184 ALA A N 1
ATOM 1416 C CA . ALA A 1 184 ? -4.561 3.337 23.503 1.00 96.94 184 ALA A CA 1
ATOM 1417 C C . ALA A 1 184 ? -5.434 3.897 22.368 1.00 96.94 184 ALA A C 1
ATOM 1419 O O . ALA A 1 184 ? -6.236 3.162 21.789 1.00 96.94 184 ALA A O 1
ATOM 1420 N N . TYR A 1 185 ? -5.237 5.165 21.978 1.00 98.31 185 TYR A N 1
ATOM 1421 C CA . TYR A 1 185 ? -5.929 5.730 20.816 1.00 98.31 185 TYR A CA 1
ATOM 1422 C C . TYR A 1 185 ? -5.635 4.937 19.543 1.00 98.31 185 TYR A C 1
ATOM 1424 O O . TYR A 1 185 ? -6.564 4.589 18.817 1.00 98.31 185 TYR A O 1
ATOM 1432 N N . TYR A 1 186 ? -4.373 4.612 19.265 1.00 98.19 186 TYR A N 1
ATOM 1433 C CA . TYR A 1 186 ? -4.029 3.815 18.092 1.00 98.19 186 TYR A CA 1
ATOM 1434 C C . TYR A 1 186 ? -4.751 2.456 18.099 1.00 98.19 186 TYR A C 1
ATOM 1436 O O . TYR A 1 186 ? -5.385 2.092 17.106 1.00 98.19 186 TYR A O 1
ATOM 1444 N N . ASN A 1 187 ? -4.752 1.750 19.228 1.00 97.88 187 ASN A N 1
ATOM 1445 C CA . ASN A 1 187 ? -5.405 0.452 19.361 1.00 97.88 187 ASN A CA 1
ATOM 1446 C C . ASN A 1 187 ? -6.928 0.527 19.168 1.00 97.88 187 ASN A C 1
ATOM 1448 O O . ASN A 1 187 ? -7.489 -0.266 18.410 1.00 97.88 187 ASN A O 1
ATOM 1452 N N . ILE A 1 188 ? -7.600 1.525 19.751 1.00 98.00 188 ILE A N 1
ATOM 1453 C CA . ILE A 1 188 ? -9.032 1.775 19.503 1.00 98.00 188 ILE A CA 1
ATOM 1454 C C . ILE A 1 188 ? -9.274 2.058 18.011 1.00 98.00 188 ILE A C 1
ATOM 1456 O O . ILE A 1 188 ? -10.239 1.560 17.426 1.00 98.00 188 ILE A O 1
ATOM 1460 N N . GLY A 1 189 ? -8.382 2.817 17.366 1.00 97.69 189 GLY A N 1
ATOM 1461 C CA . GLY A 1 189 ? -8.438 3.092 15.930 1.00 97.69 189 GLY A CA 1
ATOM 1462 C C . GLY A 1 189 ? -8.369 1.819 15.083 1.00 97.69 189 GLY A C 1
ATOM 1463 O O . GLY A 1 189 ? -9.126 1.692 14.119 1.00 97.69 189 GLY A O 1
ATOM 1464 N N . VAL A 1 190 ? -7.538 0.844 15.479 1.00 96.50 190 VAL A N 1
ATOM 1465 C CA . VAL A 1 190 ? -7.457 -0.480 14.831 1.00 96.50 190 VAL A CA 1
ATOM 1466 C C . VAL A 1 190 ? -8.785 -1.232 14.931 1.00 96.50 190 VAL A C 1
ATOM 1468 O O . VAL A 1 190 ? -9.225 -1.812 13.937 1.00 96.50 190 VAL A O 1
ATOM 1471 N N . ILE A 1 191 ? -9.464 -1.176 16.081 1.00 95.31 191 ILE A N 1
ATOM 1472 C CA . ILE A 1 191 ? -10.791 -1.789 16.250 1.00 95.31 191 ILE A CA 1
ATOM 1473 C C . ILE A 1 191 ? -11.839 -1.095 15.369 1.00 95.31 191 ILE A C 1
ATOM 1475 O O . ILE A 1 191 ? -12.617 -1.753 14.683 1.00 95.31 191 ILE A O 1
ATOM 1479 N N . LYS A 1 192 ? -11.837 0.240 15.288 1.00 93.38 192 LYS A N 1
ATOM 1480 C CA . LYS A 1 192 ? -12.757 0.957 14.384 1.00 93.38 192 LYS A CA 1
ATOM 1481 C C . LYS A 1 192 ? -12.475 0.676 12.908 1.00 93.38 192 LYS A C 1
ATOM 1483 O O . LYS A 1 192 ? -13.413 0.605 12.112 1.00 93.38 192 LYS A O 1
ATOM 1488 N N . GLU A 1 193 ? -11.210 0.486 12.531 1.00 92.00 193 GLU A N 1
ATOM 1489 C CA . GLU A 1 193 ? -10.837 0.058 11.179 1.00 92.00 193 GLU A CA 1
ATOM 1490 C C . GLU A 1 193 ? -11.382 -1.344 10.866 1.00 92.00 193 GLU A C 1
ATOM 1492 O O . GLU A 1 193 ? -11.914 -1.542 9.771 1.00 92.00 193 GLU A O 1
ATOM 1497 N N . SER A 1 194 ? -11.293 -2.295 11.806 1.00 88.44 194 SER A N 1
ATOM 1498 C CA . SER A 1 194 ? -11.786 -3.667 11.603 1.00 88.44 194 SER A CA 1
ATOM 1499 C C . SER A 1 194 ? -13.316 -3.749 11.530 1.00 88.44 194 SER A C 1
ATOM 1501 O O . SER A 1 194 ? -13.844 -4.559 10.772 1.00 88.44 194 SER A O 1
ATOM 1503 N N . GLU A 1 195 ? -14.026 -2.848 12.214 1.00 86.19 195 GLU A N 1
ATOM 1504 C CA . GLU A 1 195 ? -15.480 -2.656 12.087 1.00 86.19 195 GLU A CA 1
ATOM 1505 C C . GLU A 1 195 ? -15.896 -1.995 10.751 1.00 86.19 195 GLU A C 1
ATOM 1507 O O . GLU A 1 195 ? -17.085 -1.793 10.498 1.00 86.19 195 GLU A O 1
ATOM 1512 N N . GLY A 1 196 ? -14.944 -1.592 9.898 1.00 83.94 196 GLY A N 1
ATOM 1513 C CA . GLY A 1 196 ? -15.216 -0.861 8.653 1.00 83.94 196 GLY A CA 1
ATOM 1514 C C . GLY A 1 196 ? -15.630 0.603 8.861 1.00 83.94 196 GLY A C 1
ATOM 1515 O O . GLY A 1 196 ? -16.002 1.292 7.905 1.00 83.94 196 GLY A O 1
ATOM 1516 N N . LYS A 1 197 ? -15.543 1.118 10.094 1.00 89.06 197 LYS A N 1
ATOM 1517 C CA . LYS A 1 197 ? -15.876 2.503 10.462 1.00 89.06 197 LYS A CA 1
ATOM 1518 C C . LYS A 1 197 ? -14.689 3.427 10.196 1.00 89.06 197 LYS A C 1
ATOM 1520 O O . LYS A 1 197 ? -14.106 4.022 11.098 1.00 89.06 197 LYS A O 1
ATOM 1525 N N . TYR A 1 198 ? -14.316 3.556 8.924 1.00 91.19 198 TYR A N 1
ATOM 1526 C CA . TYR A 1 198 ? -13.074 4.226 8.521 1.00 91.19 198 TYR A CA 1
ATOM 1527 C C . TYR A 1 198 ? -12.993 5.714 8.898 1.00 91.19 198 TYR A C 1
ATOM 1529 O O . TYR A 1 198 ? -11.900 6.210 9.165 1.00 91.19 198 TYR A O 1
ATOM 1537 N N . ARG A 1 199 ? -14.127 6.430 8.944 1.00 92.94 199 ARG A N 1
ATOM 1538 C CA . ARG A 1 199 ? -14.170 7.829 9.413 1.00 92.94 199 ARG A CA 1
ATOM 1539 C C . ARG A 1 199 ? -13.859 7.934 10.906 1.00 92.94 199 ARG A C 1
ATOM 1541 O O . ARG A 1 199 ? -13.041 8.764 11.292 1.00 92.94 199 ARG A O 1
ATOM 1548 N N . ASP A 1 200 ? -14.453 7.059 11.713 1.00 93.56 200 ASP A N 1
ATOM 1549 C CA . ASP A 1 200 ? -14.224 7.017 13.160 1.00 93.56 200 ASP A CA 1
ATOM 1550 C C . ASP A 1 200 ? -12.782 6.598 13.456 1.00 93.56 200 ASP A C 1
ATOM 1552 O O . ASP A 1 200 ? -12.101 7.236 14.256 1.00 93.56 200 ASP A O 1
ATOM 1556 N N . ALA A 1 201 ? -12.274 5.590 12.738 1.00 96.69 201 ALA A N 1
ATOM 1557 C CA . ALA A 1 201 ? -10.881 5.164 12.829 1.00 96.69 201 ALA A CA 1
ATOM 1558 C C . ALA A 1 201 ? -9.913 6.318 12.530 1.00 96.69 201 ALA A C 1
ATOM 1560 O O . ALA A 1 201 ? -8.964 6.530 13.280 1.00 96.69 201 ALA A O 1
ATOM 1561 N N . PHE A 1 202 ? -10.171 7.112 11.483 1.00 97.62 202 PHE A N 1
ATOM 1562 C CA . PHE A 1 202 ? -9.352 8.282 11.158 1.00 97.62 202 PHE A CA 1
ATOM 1563 C C . PHE A 1 202 ? -9.353 9.315 12.290 1.00 97.62 202 PHE A C 1
ATOM 1565 O O . PHE A 1 202 ? -8.290 9.812 12.667 1.00 97.62 202 PHE A O 1
ATOM 1572 N N . ALA A 1 203 ? -10.526 9.625 12.851 1.00 97.94 203 ALA A N 1
ATOM 1573 C CA . ALA A 1 203 ? -10.648 10.576 13.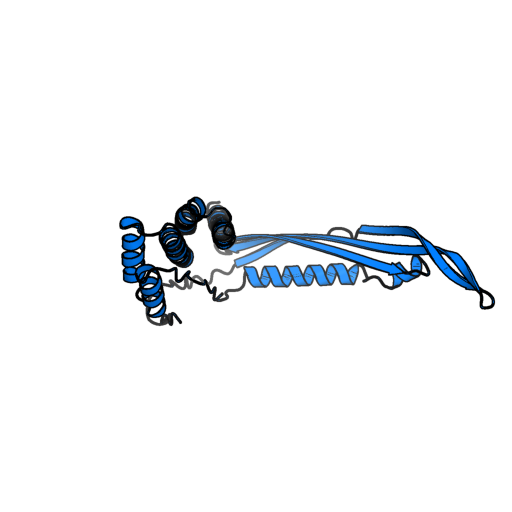954 1.00 97.94 203 ALA A CA 1
ATOM 1574 C C . ALA A 1 203 ? -9.878 10.103 15.197 1.00 97.94 203 ALA A C 1
ATOM 1576 O O . ALA A 1 203 ? -9.184 10.894 15.833 1.00 97.94 203 ALA A O 1
ATOM 1577 N N . ILE A 1 204 ? -9.945 8.808 15.510 1.00 98.25 204 ILE A N 1
ATOM 1578 C CA . ILE A 1 204 ? -9.229 8.212 16.638 1.00 98.25 204 ILE A CA 1
ATOM 1579 C C . ILE A 1 204 ? -7.710 8.169 16.392 1.00 98.25 204 ILE A C 1
ATOM 1581 O O . ILE A 1 204 ? -6.950 8.628 17.243 1.00 98.25 204 ILE A O 1
ATOM 1585 N N . TYR A 1 205 ? -7.248 7.728 15.217 1.00 98.25 205 TYR A N 1
ATOM 1586 C CA . TYR A 1 205 ? -5.820 7.764 14.872 1.00 98.25 205 TYR A CA 1
ATOM 1587 C C . TYR A 1 205 ? -5.249 9.185 14.885 1.00 98.25 205 TYR A C 1
ATOM 1589 O O . TYR A 1 205 ? -4.109 9.389 15.301 1.00 98.25 205 TYR A O 1
ATOM 1597 N N . SER A 1 206 ? -6.049 10.180 14.492 1.00 97.94 206 SER A N 1
ATOM 1598 C CA . SER A 1 206 ? -5.646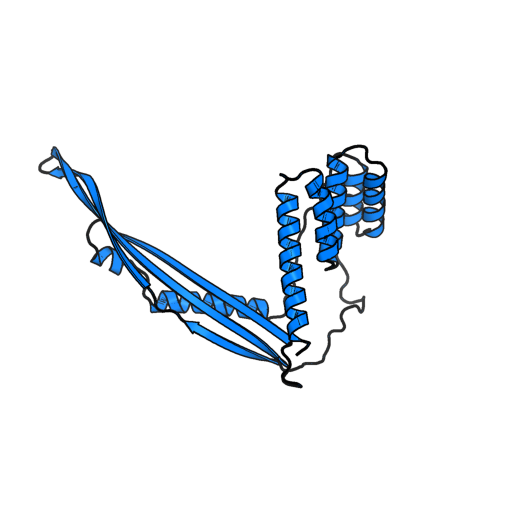 11.588 14.553 1.00 97.94 206 SER A CA 1
ATOM 1599 C C . SER A 1 206 ? -5.342 12.029 15.986 1.00 97.94 206 SER A C 1
ATOM 1601 O O . SER A 1 206 ? -4.391 12.777 16.192 1.00 97.94 206 SER A O 1
ATOM 1603 N N . LYS A 1 207 ? -6.079 11.526 16.989 1.00 97.94 207 LYS A N 1
ATOM 1604 C CA . LYS A 1 207 ? -5.793 11.808 18.407 1.00 97.94 207 LYS A CA 1
ATOM 1605 C C . LYS A 1 207 ? -4.445 11.226 18.848 1.00 97.94 207 LYS A C 1
ATOM 1607 O O . LYS A 1 207 ? -3.699 11.914 19.538 1.00 97.94 207 LYS A O 1
ATOM 1612 N N . ALA A 1 208 ? -4.091 10.019 18.396 1.00 97.12 208 ALA A N 1
ATOM 1613 C CA . ALA A 1 208 ? -2.757 9.451 18.627 1.00 97.12 208 ALA A CA 1
ATOM 1614 C C . ALA A 1 208 ? -1.655 10.291 17.948 1.00 97.12 208 ALA A C 1
ATOM 1616 O O . ALA A 1 208 ? -0.626 10.592 18.555 1.00 97.12 208 ALA A O 1
ATOM 1617 N N . ASN A 1 209 ? -1.898 10.734 16.710 1.00 97.62 209 ASN A N 1
ATOM 1618 C CA . ASN A 1 209 ? -0.963 11.555 15.939 1.00 97.62 209 ASN A CA 1
ATOM 1619 C C . ASN A 1 209 ? -0.748 12.956 16.530 1.00 97.62 209 ASN A C 1
ATOM 1621 O O . ASN A 1 209 ? 0.356 13.478 16.454 1.00 97.62 209 ASN A O 1
ATOM 1625 N N . VAL A 1 210 ? -1.758 13.564 17.160 1.00 97.38 210 VAL A N 1
ATOM 1626 C CA . VAL A 1 210 ? -1.588 14.844 17.877 1.00 97.38 210 VAL A CA 1
ATOM 1627 C C . VAL A 1 210 ? -0.570 14.717 19.017 1.00 97.38 210 VAL A C 1
ATOM 1629 O O . VAL A 1 210 ? 0.170 15.661 19.282 1.00 97.38 210 VAL A O 1
ATOM 1632 N N . LEU A 1 211 ? -0.497 13.553 19.670 1.00 96.00 211 LEU A N 1
ATOM 1633 C CA . LEU A 1 211 ? 0.458 13.300 20.752 1.00 96.00 211 LEU A CA 1
ATOM 1634 C C . LEU A 1 211 ? 1.869 12.996 20.226 1.00 96.00 211 LEU A C 1
ATOM 1636 O O . LEU A 1 211 ? 2.843 13.448 20.824 1.00 96.00 211 LEU A O 1
ATOM 1640 N N . PHE A 1 212 ? 1.979 12.269 19.106 1.00 95.88 212 PHE A N 1
ATOM 1641 C CA . PHE A 1 212 ? 3.256 11.931 18.460 1.00 95.88 212 PHE A CA 1
ATOM 1642 C C . PHE A 1 212 ? 3.172 12.087 16.931 1.00 95.88 212 PHE A C 1
ATOM 1644 O O . PHE A 1 212 ? 2.996 11.098 16.214 1.00 95.88 212 PHE A O 1
ATOM 1651 N N . PRO A 1 213 ? 3.335 13.315 16.407 1.00 93.25 213 PRO A N 1
ATOM 1652 C CA . PRO A 1 213 ? 3.068 13.629 14.999 1.00 93.25 213 PRO A CA 1
ATOM 1653 C C . PRO A 1 213 ? 4.110 13.084 14.021 1.00 93.25 213 PRO A C 1
ATOM 1655 O O . PRO A 1 213 ? 3.871 13.065 12.819 1.00 93.25 213 PRO A O 1
ATOM 1658 N N . THR A 1 214 ? 5.274 12.657 14.512 1.00 92.94 214 THR A N 1
ATOM 1659 C CA . THR A 1 214 ? 6.353 12.083 13.694 1.00 92.94 214 THR A CA 1
ATOM 1660 C C . THR A 1 214 ? 6.331 10.555 13.672 1.00 92.94 214 THR A C 1
ATOM 1662 O O . THR A 1 214 ? 7.136 9.943 12.968 1.00 92.94 214 THR A O 1
ATOM 1665 N N . LYS A 1 215 ? 5.423 9.911 14.422 1.00 95.19 215 LYS A N 1
ATOM 1666 C CA . LYS A 1 215 ? 5.352 8.451 14.499 1.00 95.19 215 LYS A CA 1
ATOM 1667 C C . LYS A 1 215 ? 4.730 7.896 13.221 1.00 95.19 215 LYS A C 1
ATOM 1669 O O . LYS A 1 215 ? 3.520 7.962 13.005 1.00 95.19 215 LYS A O 1
ATOM 1674 N N . GLU A 1 216 ? 5.582 7.321 12.374 1.00 96.06 216 GLU A N 1
ATOM 1675 C CA . GLU A 1 216 ? 5.223 6.858 11.027 1.00 96.06 216 GLU A CA 1
ATOM 1676 C C . GLU A 1 216 ? 4.024 5.892 11.026 1.00 96.06 216 GLU A C 1
ATOM 1678 O O . GLU A 1 216 ? 3.190 5.928 10.119 1.00 96.06 216 GLU A O 1
ATOM 1683 N N . LEU A 1 217 ? 3.902 5.063 12.069 1.00 95.44 217 LEU A N 1
ATOM 1684 C CA . LEU A 1 217 ? 2.795 4.126 12.253 1.00 95.44 217 LEU A CA 1
ATOM 1685 C C . LEU A 1 217 ? 1.422 4.816 12.183 1.00 95.44 217 LEU A C 1
ATOM 1687 O O . LEU A 1 217 ? 0.525 4.337 11.485 1.00 95.44 217 LEU A O 1
ATOM 1691 N N . TYR A 1 218 ? 1.263 5.955 12.860 1.00 96.38 218 TYR A N 1
ATOM 1692 C CA . TYR A 1 218 ? -0.017 6.662 12.953 1.00 96.38 218 TYR A CA 1
ATOM 1693 C C . TYR A 1 218 ? -0.378 7.325 11.624 1.00 96.38 218 TYR A C 1
ATOM 1695 O O . TYR A 1 218 ? -1.502 7.185 11.139 1.00 96.38 218 TYR A O 1
ATOM 1703 N N . ILE A 1 219 ? 0.606 7.947 10.969 1.00 96.12 219 ILE A N 1
ATOM 1704 C CA . ILE A 1 219 ? 0.446 8.557 9.642 1.00 96.12 219 ILE A CA 1
ATOM 1705 C C . ILE A 1 219 ? 0.043 7.493 8.609 1.00 96.12 219 ILE A C 1
ATOM 1707 O O . ILE A 1 219 ? -0.887 7.699 7.816 1.00 96.12 219 ILE A O 1
ATOM 1711 N N . LYS A 1 220 ? 0.698 6.322 8.638 1.00 95.69 220 LYS A N 1
ATOM 1712 C CA . LYS A 1 220 ? 0.354 5.177 7.780 1.00 95.69 220 LYS A CA 1
ATOM 1713 C C . LYS A 1 220 ? -1.065 4.681 8.052 1.00 95.69 220 LYS A C 1
ATOM 1715 O O . LYS A 1 220 ? -1.787 4.386 7.097 1.00 95.69 220 LYS A O 1
ATOM 1720 N N . ALA A 1 221 ? -1.477 4.610 9.317 1.00 95.50 221 ALA A N 1
ATOM 1721 C CA . ALA A 1 221 ? -2.822 4.194 9.701 1.00 95.50 221 ALA A CA 1
ATOM 1722 C C . ALA A 1 221 ? -3.903 5.163 9.202 1.00 95.50 221 ALA A C 1
ATOM 1724 O O . ALA A 1 221 ? -4.838 4.730 8.527 1.00 95.50 221 ALA A O 1
ATOM 1725 N N . MET A 1 222 ? -3.720 6.468 9.412 1.00 97.12 222 MET A N 1
ATOM 1726 C CA . MET A 1 222 ? -4.619 7.518 8.916 1.00 97.12 222 MET A CA 1
ATOM 1727 C C . MET A 1 222 ? -4.748 7.492 7.388 1.00 97.12 222 MET A C 1
ATOM 1729 O O . MET A 1 222 ? -5.854 7.419 6.850 1.00 97.12 222 MET A O 1
ATOM 1733 N N . THR A 1 223 ? -3.616 7.465 6.680 1.00 94.19 223 THR A N 1
ATOM 1734 C CA . THR A 1 223 ? -3.586 7.415 5.207 1.00 94.19 223 THR A CA 1
ATOM 1735 C C . THR A 1 223 ? -4.300 6.169 4.672 1.00 94.19 223 THR A C 1
ATOM 1737 O O . THR A 1 223 ? -4.987 6.207 3.647 1.00 94.19 223 THR A O 1
ATOM 1740 N N . ARG A 1 224 ? -4.138 5.032 5.358 1.00 93.50 224 ARG A N 1
ATOM 1741 C CA . ARG A 1 224 ? -4.770 3.764 4.992 1.00 93.50 224 ARG A CA 1
ATOM 1742 C C . ARG A 1 224 ? -6.289 3.828 5.131 1.00 93.50 224 ARG A C 1
ATOM 1744 O O . ARG A 1 224 ? -6.981 3.506 4.162 1.00 93.50 224 ARG A O 1
ATOM 1751 N N . VAL A 1 225 ? -6.810 4.259 6.281 1.00 92.94 225 VAL A N 1
ATOM 1752 C CA . VAL A 1 225 ? -8.267 4.336 6.489 1.00 92.94 225 VAL A CA 1
ATOM 1753 C C . VAL A 1 225 ? -8.920 5.395 5.604 1.00 92.94 225 VAL A C 1
ATOM 1755 O O . VAL A 1 225 ? -10.033 5.185 5.129 1.00 92.94 225 VAL A O 1
ATOM 1758 N N . GLU A 1 226 ? -8.213 6.475 5.265 1.00 90.31 226 GLU A N 1
ATOM 1759 C CA . GLU A 1 226 ? -8.697 7.457 4.293 1.00 90.31 226 GLU A CA 1
ATOM 1760 C C . GLU A 1 226 ? -8.881 6.833 2.894 1.00 90.31 226 GLU A C 1
ATOM 1762 O O . GLU A 1 226 ? -9.920 7.019 2.252 1.00 90.31 226 GLU A O 1
ATOM 1767 N N . LYS A 1 227 ? -7.906 6.036 2.427 1.00 86.44 227 LYS A N 1
ATOM 1768 C CA . LYS A 1 227 ? -7.999 5.307 1.147 1.00 86.44 227 LYS A CA 1
ATOM 1769 C C . LYS A 1 227 ? -9.144 4.292 1.148 1.00 86.44 227 LYS A C 1
ATOM 1771 O O . LYS A 1 227 ? -9.876 4.207 0.161 1.00 86.44 227 LYS A O 1
ATOM 1776 N N . LEU A 1 228 ? -9.313 3.542 2.239 1.00 84.00 228 LEU A N 1
ATOM 1777 C CA . LEU A 1 228 ? -10.415 2.585 2.390 1.00 84.00 228 LEU A CA 1
ATOM 1778 C C . LEU A 1 228 ? -11.774 3.295 2.385 1.00 84.00 228 LEU A C 1
ATOM 1780 O O . LEU A 1 228 ? -12.681 2.881 1.662 1.00 84.00 228 LEU A O 1
ATOM 1784 N N . ASN A 1 229 ? -11.886 4.426 3.086 1.00 83.56 229 ASN A N 1
ATOM 1785 C CA . ASN A 1 229 ? -13.093 5.243 3.079 1.00 83.56 229 ASN A CA 1
ATOM 1786 C C . ASN A 1 229 ? -13.437 5.744 1.667 1.00 83.56 229 ASN A C 1
ATOM 1788 O O . ASN A 1 229 ? -14.581 5.607 1.241 1.00 83.56 229 ASN A O 1
ATOM 1792 N N . LYS A 1 230 ? -12.450 6.248 0.906 1.00 77.06 230 LYS A N 1
ATOM 1793 C CA . LYS A 1 230 ? -12.647 6.692 -0.489 1.00 77.06 230 LYS A CA 1
ATOM 1794 C C . LYS A 1 230 ? -13.175 5.570 -1.387 1.00 77.06 230 LYS A C 1
ATOM 1796 O O . LYS A 1 230 ? -14.052 5.816 -2.215 1.00 77.06 230 LYS A O 1
ATOM 1801 N N . ARG A 1 231 ? -12.682 4.336 -1.214 1.00 72.06 231 ARG A N 1
ATOM 1802 C CA . ARG A 1 231 ? -13.177 3.161 -1.954 1.00 72.06 231 ARG A CA 1
ATOM 1803 C C . ARG A 1 231 ? -14.640 2.871 -1.631 1.00 72.06 231 ARG A C 1
ATOM 1805 O O . ARG A 1 231 ? -15.438 2.728 -2.552 1.00 72.06 231 ARG A O 1
ATOM 1812 N N . VAL A 1 232 ? -15.012 2.863 -0.350 1.00 71.38 232 VAL A N 1
ATOM 1813 C CA . VAL A 1 232 ? -16.406 2.629 0.068 1.00 71.38 232 VAL A CA 1
ATOM 1814 C C . VAL A 1 232 ? -17.341 3.733 -0.424 1.00 71.38 232 VAL A C 1
ATOM 1816 O O . VAL A 1 232 ? -18.423 3.437 -0.932 1.00 71.38 232 VAL A O 1
ATOM 1819 N N . THR A 1 233 ? -16.942 5.005 -0.321 1.00 70.19 233 THR A N 1
ATOM 1820 C CA . THR A 1 233 ? -17.770 6.123 -0.800 1.00 70.19 233 THR A CA 1
ATOM 1821 C C . THR A 1 233 ? -17.925 6.113 -2.313 1.00 70.19 233 THR A C 1
ATOM 1823 O O . THR A 1 233 ? -19.024 6.379 -2.794 1.00 70.19 233 THR A O 1
ATOM 1826 N N . LYS A 1 234 ? -16.859 5.761 -3.051 1.00 62.53 234 LYS A N 1
ATOM 1827 C CA . LYS A 1 234 ? -16.924 5.573 -4.502 1.00 62.53 234 LYS A CA 1
ATOM 1828 C C . LYS A 1 234 ? -17.949 4.486 -4.806 1.00 62.53 234 LYS A C 1
ATOM 1830 O O . LYS A 1 234 ? -18.937 4.790 -5.435 1.00 62.53 234 LYS A O 1
ATOM 1835 N N . VAL A 1 235 ? -17.850 3.280 -4.252 1.00 59.00 235 VAL A N 1
ATOM 1836 C CA . VAL A 1 235 ? -18.854 2.224 -4.514 1.00 59.00 235 VAL A CA 1
ATOM 1837 C C . VAL A 1 235 ? -20.298 2.678 -4.231 1.00 59.00 235 VAL A C 1
ATOM 1839 O O . VAL A 1 235 ? -21.198 2.384 -5.015 1.00 59.00 235 VAL A O 1
ATOM 1842 N N . ARG A 1 236 ? -20.538 3.449 -3.160 1.00 58.06 236 ARG A N 1
ATOM 1843 C CA . ARG A 1 236 ? -21.880 3.983 -2.853 1.00 58.06 236 ARG A CA 1
ATOM 1844 C C . ARG A 1 236 ? -22.400 4.968 -3.902 1.00 58.06 236 ARG A C 1
ATOM 1846 O O . ARG A 1 236 ? -23.570 4.880 -4.253 1.00 58.06 236 ARG A O 1
ATOM 1853 N N . SER A 1 237 ? -21.560 5.868 -4.418 1.00 51.56 237 SER A N 1
ATOM 1854 C CA . SER A 1 237 ? -21.990 6.881 -5.395 1.00 51.56 237 SER A CA 1
ATOM 1855 C C . SER A 1 237 ? -22.354 6.303 -6.765 1.00 51.56 237 SER A C 1
ATOM 1857 O O . SER A 1 237 ? -22.994 6.982 -7.561 1.00 51.56 237 SER A O 1
ATOM 1859 N N . TRP A 1 238 ? -21.924 5.075 -7.066 1.00 44.91 238 TRP A N 1
ATOM 1860 C CA . TRP A 1 238 ? -22.255 4.394 -8.321 1.00 44.91 238 TRP A CA 1
ATOM 1861 C C . TRP A 1 238 ? -23.604 3.669 -8.257 1.00 44.91 238 TRP A C 1
ATOM 1863 O O . TRP A 1 238 ? -24.215 3.473 -9.299 1.00 44.91 238 TRP A O 1
ATOM 1873 N N . LYS A 1 239 ? -24.098 3.349 -7.051 1.00 50.59 239 LYS A N 1
ATOM 1874 C CA . LYS A 1 239 ? -25.426 2.747 -6.834 1.00 50.59 239 LYS A CA 1
ATOM 1875 C C . LYS A 1 239 ? -26.579 3.757 -6.842 1.00 50.59 239 LYS A C 1
ATOM 1877 O O . LYS A 1 239 ? -27.732 3.352 -6.854 1.00 50.59 239 LYS A O 1
ATOM 1882 N N . SER A 1 240 ? -26.282 5.054 -6.754 1.00 44.50 240 SER A N 1
ATOM 1883 C CA . SER A 1 240 ? -27.273 6.134 -6.626 1.00 44.50 240 SER A CA 1
ATOM 1884 C C . SER A 1 240 ? -27.561 6.876 -7.940 1.00 44.50 240 SER A C 1
ATOM 1886 O O . SER A 1 240 ? -28.044 8.005 -7.900 1.00 44.50 240 SER A O 1
ATOM 1888 N N . LYS A 1 241 ? -27.207 6.291 -9.085 1.00 41.50 241 LYS A N 1
ATOM 1889 C CA . LYS A 1 241 ? -27.507 6.786 -10.434 1.00 41.50 241 LYS A CA 1
ATOM 1890 C C . LYS A 1 241 ? -28.153 5.670 -11.233 1.00 41.50 241 LYS A C 1
ATOM 1892 O O . LYS A 1 241 ? -29.043 6.011 -12.035 1.00 41.50 241 LYS A O 1
#

pLDDT: mean 84.35, std 17.91, range [23.83, 98.31]

Radius of gyration: 27.58 Å; chains: 1; bounding box: 82×36×66 Å